Protein AF-A0A538JF74-F1 (afdb_monomer)

Radius of gyration: 19.21 Å; Cα contacts (8 Å, |Δi|>4): 459; chains: 1; bounding box: 71×46×48 Å

Sequence (270 aa):
MEEVPRWLSLARGLSEVAPSWVACKSVGGAATEAGDLSSTAPVQDWDALTEEFRRWAGVKRLGPVVVCGHEPHVRHLVALDGPLRFFALSVRARRVVRGATLFVPETLHPVVELDAWGFRRTRPGAEGVILLLDAVARDDVEPDWPTLRGRDVGGLVARDRDGVRETARLLLGPADRAMVQLAEAVEGGRWDRRALTNMQRWCVARSLQEPAVLATWVRQRLTRPCAVLEGMAAGRRVPGDRRVWLGDVALDHEVDAAGAVRQQAMPQKS

Mean predicted aligned error: 5.65 Å

Nearest PDB structures (foldseek):
  3b59-assembly1_F  TM=5.600E-01  e=2.284E+00  Novosphingobium aromaticivorans DSM 12444
  3ec1-assembly2_B  TM=5.330E-01  e=7.641E+00  Geobacillus stearothermophilus
  8rqj-assembly1_A  TM=3.187E-01  e=8.072E+00  Thermochaetoides thermophila
  1nw1-assembly1_B  TM=1.433E-01  e=1.393E+00  Caenorhabditis elegans

Secondary structure (DSSP, 8-state):
-PPPPTTHHHHHHHHHH-TT-EESS-TTSHHHHTTEEEEE--GGGHHHHHHHHHHHHHHTT---EEEE--STTEEEEEEEETTTEEEEEEEES-EEETTEEEE-GGGGGGGEEE-TTS-EEE-HHHHHHHHHHHHHTT--SS--HHHHHHTTHHHHHHH-HHHHHHHHHHHHGGGHHHHHHHHHHHHTT---HHHHHHHHHHHHHHHTT-HHHHHHHHHHHHSPPPHHHHHHHTTSB--S-HHHHHHHHTTTSEEE-TT-----------

Solvent-accessible surface area (backbone atoms only — not comparable to full-atom values): 14261 Å² total; per-residue (Å²): 130,83,77,76,48,86,59,51,68,48,45,31,49,41,28,69,74,29,79,67,34,32,30,52,51,64,85,71,35,65,54,36,73,55,27,43,46,46,30,27,25,51,72,89,45,47,63,58,47,48,53,48,49,40,51,48,32,27,77,70,68,30,41,50,34,36,48,43,65,88,52,83,56,32,42,37,41,34,30,29,49,80,68,47,35,32,38,35,41,37,36,20,39,44,43,72,41,73,29,14,77,44,42,41,38,77,68,44,56,90,48,49,41,74,44,97,85,62,25,38,27,45,36,53,4,30,26,22,50,53,54,50,51,59,60,54,60,70,74,55,92,65,82,62,54,69,61,43,58,63,65,41,34,32,58,23,33,69,75,22,57,64,38,28,49,52,41,24,41,68,46,45,49,96,34,16,67,27,46,43,52,28,48,56,24,40,47,69,77,41,81,42,61,65,26,48,49,51,35,51,52,49,28,47,60,49,12,72,79,34,57,71,49,26,52,52,47,54,50,56,75,72,49,80,75,52,74,66,56,49,16,49,74,63,65,30,23,51,73,77,55,49,67,61,47,51,54,59,43,54,74,83,35,55,69,41,65,41,64,69,72,78,76,74,78,72,80,80,81,126

Foldseek 3Di: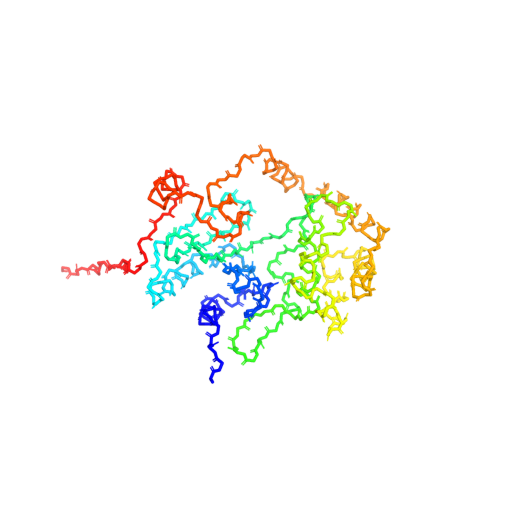
DPDDQLCLVLLQQLCVQAVLKAFLADRPALLVVLQETEIEHAPVSVVSSQVSLLQSLLVVVWFKWWWDCLQDQWIWIWTHDPWWFIHIYIYGQFDAALQATQDGSVLQVVQWDQDPSGGIYGQLLLSLLVQVSVQLSPPDLDGPLVSNVSRVSLVSCVVCVPSVLSSLCSRQPVLSVLSSVQSVQVVVVHGDSPSSVSSSVSSNVNSVVVVVSNVSVVVSVVDDDAQCVVCVVVSRTRPDGRVVSVVRSVVPIDIGGRPPPPPPPDPDDD

Structure (mmCIF, N/CA/C/O backbone):
data_AF-A0A538JF74-F1
#
_entry.id   AF-A0A538JF74-F1
#
loop_
_atom_site.group_PDB
_atom_site.id
_atom_site.type_symbol
_atom_site.label_atom_id
_atom_site.label_alt_id
_atom_site.label_comp_id
_atom_site.label_asym_id
_atom_site.label_entity_id
_atom_site.label_seq_id
_atom_site.pdbx_PDB_ins_code
_atom_site.Cartn_x
_atom_site.Cartn_y
_atom_site.Cartn_z
_atom_site.occupancy
_atom_site.B_iso_or_equiv
_atom_site.auth_seq_id
_atom_site.auth_comp_id
_atom_site.auth_asym_id
_atom_site.auth_atom_id
_atom_site.pdbx_PDB_model_num
ATOM 1 N N . MET A 1 1 ? -6.156 -25.301 -15.183 1.00 38.25 1 MET A N 1
ATOM 2 C CA . MET A 1 1 ? -4.906 -24.841 -14.549 1.00 38.25 1 MET A CA 1
ATOM 3 C C . MET A 1 1 ? -5.097 -23.366 -14.276 1.00 38.25 1 MET A C 1
ATOM 5 O O . MET A 1 1 ? -5.182 -22.609 -15.231 1.00 38.25 1 MET A O 1
ATOM 9 N N . GLU A 1 2 ? -5.303 -22.992 -13.019 1.00 46.38 2 GLU A N 1
ATOM 10 C CA . GLU A 1 2 ? -5.359 -21.582 -12.621 1.00 46.38 2 GLU A CA 1
ATOM 11 C C . GLU A 1 2 ? -3.989 -20.958 -12.915 1.00 46.38 2 GLU A C 1
ATOM 13 O O . GLU A 1 2 ? -2.954 -21.540 -12.576 1.00 46.38 2 GLU A O 1
ATOM 18 N N . GLU A 1 3 ? -3.962 -19.849 -13.652 1.00 53.59 3 GLU A N 1
ATOM 19 C CA . GLU A 1 3 ? -2.716 -19.173 -14.004 1.00 53.59 3 GLU A CA 1
ATOM 20 C C . GLU A 1 3 ? -2.078 -18.651 -12.712 1.00 53.59 3 GLU A C 1
ATOM 22 O O . GLU A 1 3 ? -2.693 -17.884 -11.974 1.00 53.59 3 GLU A O 1
ATOM 27 N N . VAL A 1 4 ? -0.856 -19.098 -12.405 1.00 61.69 4 VAL A N 1
ATOM 28 C CA . VAL A 1 4 ? -0.147 -18.644 -11.203 1.00 61.69 4 VAL A CA 1
ATOM 29 C C . VAL A 1 4 ? -0.015 -17.119 -11.275 1.00 61.69 4 VAL A C 1
ATOM 31 O O . VAL A 1 4 ? 0.567 -16.625 -12.249 1.00 61.69 4 VAL A O 1
ATOM 34 N N . PRO A 1 5 ? -0.499 -16.361 -10.269 1.00 73.94 5 PRO A N 1
ATOM 35 C CA . PRO A 1 5 ? -0.471 -14.906 -10.315 1.00 73.94 5 PRO A CA 1
ATOM 36 C C . PRO A 1 5 ? 0.935 -14.393 -10.632 1.00 73.94 5 PRO A C 1
ATOM 38 O O . PRO A 1 5 ? 1.911 -14.805 -10.000 1.00 73.94 5 PRO A O 1
ATOM 41 N N . ARG A 1 6 ? 1.062 -13.469 -11.596 1.00 81.00 6 ARG A N 1
ATOM 42 C CA . ARG A 1 6 ? 2.371 -12.950 -12.058 1.00 81.00 6 ARG A CA 1
ATOM 43 C C . ARG A 1 6 ? 3.248 -12.409 -10.919 1.00 81.00 6 ARG A C 1
ATOM 45 O O . ARG A 1 6 ? 4.476 -12.488 -10.997 1.00 81.00 6 ARG A O 1
ATOM 52 N N . TRP A 1 7 ? 2.605 -11.908 -9.867 1.00 89.06 7 TRP A N 1
ATOM 53 C CA . TRP A 1 7 ? 3.219 -11.378 -8.654 1.00 89.06 7 TRP A CA 1
ATOM 54 C C . TRP A 1 7 ? 3.728 -12.435 -7.679 1.00 89.06 7 TRP A C 1
ATOM 56 O O . TRP A 1 7 ? 4.575 -12.113 -6.853 1.00 89.06 7 TRP A O 1
ATOM 66 N N . LEU A 1 8 ? 3.256 -13.681 -7.749 1.00 90.88 8 LEU A N 1
ATOM 67 C CA . LEU A 1 8 ? 3.545 -14.663 -6.708 1.00 90.88 8 LEU A CA 1
ATOM 68 C C . LEU A 1 8 ? 5.043 -14.973 -6.601 1.00 90.88 8 LEU A C 1
ATOM 70 O O . LEU A 1 8 ? 5.594 -15.001 -5.504 1.00 90.88 8 LEU A O 1
ATOM 74 N N . SER A 1 9 ? 5.719 -15.163 -7.739 1.00 92.62 9 SER A N 1
ATOM 75 C CA . SER A 1 9 ? 7.166 -15.407 -7.745 1.00 92.62 9 SER A CA 1
ATOM 76 C C . SER A 1 9 ? 7.954 -14.224 -7.180 1.00 92.62 9 SER A C 1
ATOM 78 O O . SER A 1 9 ? 8.976 -14.438 -6.541 1.00 92.62 9 SER A O 1
ATOM 80 N N . LEU A 1 10 ? 7.471 -12.995 -7.401 1.00 95.06 10 LEU A N 1
ATOM 81 C CA . LEU A 1 10 ? 8.082 -11.797 -6.833 1.00 95.06 10 LEU A CA 1
ATOM 82 C C . LEU A 1 10 ? 7.835 -11.730 -5.323 1.00 95.06 10 LEU A C 1
ATOM 84 O O . LEU A 1 10 ? 8.778 -11.554 -4.573 1.00 95.06 10 LEU A O 1
ATOM 88 N N . ALA A 1 11 ? 6.602 -11.930 -4.853 1.00 95.88 11 ALA A N 1
ATOM 89 C CA . ALA A 1 11 ? 6.276 -11.873 -3.425 1.00 95.88 11 ALA A CA 1
ATOM 90 C C . ALA A 1 11 ? 7.088 -12.878 -2.585 1.00 95.88 11 ALA A C 1
ATOM 92 O O . ALA A 1 11 ? 7.538 -12.544 -1.486 1.00 95.88 11 ALA A O 1
ATOM 93 N N . ARG A 1 12 ? 7.318 -14.084 -3.125 1.00 95.50 12 ARG A N 1
ATOM 94 C CA . ARG A 1 12 ? 8.225 -15.081 -2.535 1.00 95.50 12 ARG A CA 1
ATOM 95 C C . ARG A 1 12 ? 9.654 -14.558 -2.455 1.00 95.50 12 ARG A C 1
ATOM 97 O O . ARG A 1 12 ? 10.198 -14.482 -1.360 1.00 95.50 12 ARG A O 1
ATOM 104 N N . GLY A 1 13 ? 10.209 -14.110 -3.582 1.00 96.69 13 GLY A N 1
ATOM 105 C CA . GLY A 1 13 ? 11.564 -13.563 -3.631 1.00 96.69 13 GLY A CA 1
ATOM 106 C C . GLY A 1 13 ? 11.761 -12.376 -2.686 1.00 96.69 13 GLY A C 1
ATOM 107 O O . GLY A 1 13 ? 12.729 -12.355 -1.936 1.00 96.69 13 GLY A O 1
ATOM 108 N N . LEU A 1 14 ? 10.805 -11.440 -2.625 1.00 97.75 14 LEU A N 1
ATOM 109 C CA . LEU A 1 14 ? 10.842 -10.302 -1.695 1.00 97.75 14 LEU A CA 1
ATOM 110 C C . LEU A 1 14 ? 10.847 -10.763 -0.231 1.00 97.75 14 LEU A C 1
ATOM 112 O O . LEU A 1 14 ? 11.599 -10.224 0.576 1.00 97.75 14 LEU A O 1
ATOM 116 N N . SER A 1 15 ? 10.051 -11.784 0.106 1.00 97.06 15 SER A N 1
ATOM 117 C CA . SER A 1 15 ? 10.026 -12.366 1.456 1.00 97.06 15 SER A CA 1
ATOM 118 C C . SER A 1 15 ? 11.322 -13.099 1.813 1.00 97.06 15 SER A C 1
ATOM 120 O O . SER A 1 15 ? 11.684 -13.162 2.990 1.00 97.06 15 SER A O 1
ATOM 122 N N . GLU A 1 16 ? 12.006 -13.675 0.829 1.00 97.19 16 GLU A N 1
ATOM 123 C CA . GLU A 1 16 ? 13.289 -14.354 1.016 1.00 97.19 16 GLU A CA 1
ATOM 124 C C . GLU A 1 16 ? 14.429 -13.349 1.219 1.00 97.19 16 GLU A C 1
ATOM 126 O O . GLU A 1 16 ? 15.185 -13.482 2.181 1.00 97.19 16 GLU A O 1
ATOM 131 N N . VAL A 1 17 ? 14.534 -12.324 0.363 1.00 98.25 17 VAL A N 1
ATOM 132 C CA . VAL A 1 17 ? 15.636 -11.344 0.435 1.00 98.25 17 VAL A CA 1
ATOM 133 C C . VAL A 1 17 ? 15.483 -10.347 1.581 1.00 98.25 17 VAL A C 1
ATOM 135 O O . VAL A 1 17 ? 16.483 -9.822 2.061 1.00 98.25 17 VAL A O 1
ATOM 138 N N . ALA A 1 18 ? 14.252 -10.090 2.032 1.00 97.81 18 ALA A N 1
ATOM 139 C CA . ALA A 1 18 ? 13.961 -9.160 3.117 1.00 97.81 18 ALA A CA 1
ATOM 140 C C . ALA A 1 18 ? 12.892 -9.742 4.059 1.00 97.81 18 ALA A C 1
ATOM 142 O O . ALA A 1 18 ? 11.691 -9.571 3.836 1.00 97.81 18 ALA A O 1
ATOM 143 N N . PRO A 1 19 ? 13.293 -10.410 5.157 1.00 95.94 19 PRO A N 1
ATOM 144 C CA . PRO A 1 19 ? 12.353 -10.984 6.118 1.00 95.94 19 PRO A CA 1
ATOM 145 C C . PRO A 1 19 ? 11.381 -9.996 6.782 1.00 95.94 19 PRO A C 1
ATOM 147 O O . PRO A 1 19 ? 10.331 -10.401 7.274 1.00 95.94 19 PRO A O 1
ATOM 150 N N . SER A 1 20 ? 11.738 -8.716 6.796 1.00 96.12 20 SER A N 1
ATOM 151 C CA . SER A 1 20 ? 10.953 -7.571 7.273 1.00 96.12 20 SER A CA 1
ATOM 152 C C . SER A 1 20 ? 9.899 -7.083 6.268 1.00 96.12 20 SER A C 1
ATOM 154 O O . SER A 1 20 ? 9.037 -6.275 6.621 1.00 96.12 20 SER A O 1
ATOM 156 N N . TRP A 1 21 ? 9.973 -7.522 5.006 1.00 98.06 21 TRP A N 1
ATOM 157 C CA . TRP A 1 21 ? 9.027 -7.134 3.970 1.00 98.06 21 TRP A CA 1
ATOM 158 C C . TRP A 1 21 ? 7.679 -7.812 4.188 1.00 98.06 21 TRP A C 1
ATOM 160 O O . TRP A 1 21 ? 7.594 -9.008 4.476 1.00 98.06 21 TRP A O 1
ATOM 170 N N . VAL A 1 22 ? 6.612 -7.037 4.010 1.00 97.69 22 VAL A N 1
ATOM 171 C CA . VAL A 1 22 ? 5.233 -7.490 4.191 1.00 97.69 22 VAL A CA 1
ATOM 172 C C . VAL A 1 22 ? 4.362 -6.941 3.071 1.00 97.69 22 VAL A C 1
ATOM 174 O O . VAL A 1 22 ? 4.293 -5.724 2.866 1.00 97.69 22 VAL A O 1
ATOM 177 N N . ALA A 1 23 ? 3.628 -7.818 2.385 1.00 96.56 23 ALA A N 1
ATOM 178 C CA . ALA A 1 23 ? 2.541 -7.405 1.505 1.00 96.56 23 ALA A CA 1
ATOM 179 C C . ALA A 1 23 ? 1.364 -6.850 2.327 1.00 96.56 23 ALA A C 1
ATOM 181 O O . ALA A 1 23 ? 0.790 -7.554 3.157 1.00 96.56 23 ALA A O 1
ATOM 182 N N . CYS A 1 24 ? 0.973 -5.600 2.066 1.00 94.19 24 CYS A N 1
ATOM 183 C CA . CYS A 1 24 ? -0.167 -4.948 2.727 1.00 94.19 24 CYS A CA 1
ATOM 184 C C . CYS A 1 24 ? -1.474 -5.085 1.932 1.00 94.19 24 CYS A C 1
ATOM 186 O O . CYS A 1 24 ? -2.480 -4.483 2.297 1.00 94.19 24 CYS A O 1
ATOM 188 N N . LYS A 1 25 ? -1.434 -5.783 0.792 1.00 87.44 25 LYS A N 1
ATOM 189 C CA . LYS A 1 25 ? -2.575 -6.096 -0.071 1.00 87.44 25 LYS A CA 1
ATOM 190 C C . LYS A 1 25 ? -2.439 -7.526 -0.573 1.00 87.44 25 LYS A C 1
ATOM 192 O O . LYS A 1 25 ? -1.323 -7.989 -0.816 1.00 87.44 25 LYS A O 1
ATOM 197 N N . SER A 1 26 ? -3.566 -8.192 -0.775 1.00 82.38 26 SER A N 1
ATOM 198 C CA . SER A 1 26 ? -3.628 -9.567 -1.251 1.00 82.38 26 SER A CA 1
ATOM 199 C C . SER A 1 26 ? -2.979 -9.724 -2.624 1.00 82.38 26 SER A C 1
ATOM 201 O O . SER A 1 26 ? -3.355 -9.061 -3.593 1.00 82.38 26 SER A O 1
ATOM 203 N N . VAL A 1 27 ? -2.021 -10.649 -2.706 1.00 77.50 27 VAL A N 1
ATOM 204 C CA . VAL A 1 27 ? -1.393 -11.079 -3.959 1.00 77.50 27 VAL A CA 1
ATOM 205 C C . VAL A 1 27 ? -2.387 -11.941 -4.733 1.00 77.50 27 VAL A C 1
ATOM 207 O O . VAL A 1 27 ? -2.841 -12.958 -4.224 1.00 77.50 27 VAL A O 1
ATOM 210 N N . GLY A 1 28 ? -2.738 -11.528 -5.951 1.00 65.06 28 GLY A N 1
ATOM 211 C CA . GLY A 1 28 ? -3.776 -12.168 -6.769 1.00 65.06 28 GLY A CA 1
ATOM 212 C C . GLY A 1 28 ? -5.165 -11.527 -6.651 1.00 65.06 28 GLY A C 1
ATOM 213 O O . GLY A 1 28 ? -6.082 -11.969 -7.324 1.00 65.06 28 GLY A O 1
ATOM 214 N N . GLY A 1 29 ? -5.341 -10.477 -5.839 1.00 66.06 29 GLY A N 1
ATOM 215 C CA . GLY A 1 29 ? -6.576 -9.683 -5.839 1.00 66.06 29 GLY A CA 1
ATOM 216 C C . GLY A 1 29 ? -6.633 -8.670 -6.991 1.00 66.06 29 GLY A C 1
ATOM 217 O O . GLY A 1 29 ? -5.603 -8.336 -7.583 1.00 66.06 29 GLY A O 1
ATOM 218 N N . ALA A 1 30 ? -7.811 -8.087 -7.241 1.00 61.06 30 ALA A N 1
ATOM 219 C CA . ALA A 1 30 ? -8.073 -7.152 -8.347 1.00 61.06 30 ALA A CA 1
ATOM 220 C C . ALA A 1 30 ? -7.053 -5.996 -8.474 1.00 61.06 30 ALA A C 1
ATOM 222 O O . ALA A 1 30 ? -6.692 -5.582 -9.574 1.00 61.06 30 ALA A O 1
ATOM 223 N N . ALA A 1 31 ? -6.534 -5.479 -7.354 1.00 60.12 31 ALA A N 1
ATOM 224 C CA . ALA A 1 31 ? -5.497 -4.442 -7.373 1.00 60.12 31 ALA A CA 1
ATOM 225 C C . ALA A 1 31 ? -4.159 -4.948 -7.948 1.00 60.12 31 ALA A C 1
ATOM 227 O O . ALA A 1 31 ? -3.508 -4.247 -8.722 1.00 60.12 31 ALA A O 1
ATOM 228 N N . THR A 1 32 ? -3.766 -6.175 -7.610 1.00 65.69 32 THR A N 1
ATOM 229 C CA . THR A 1 32 ? -2.550 -6.794 -8.153 1.00 65.69 32 THR A CA 1
ATOM 230 C C . THR A 1 32 ? -2.731 -7.236 -9.602 1.00 65.69 32 THR A C 1
ATOM 232 O O . THR A 1 32 ? -1.794 -7.119 -10.390 1.00 65.69 32 THR A O 1
ATOM 235 N N . GLU A 1 33 ? -3.940 -7.636 -10.001 1.00 69.12 33 GLU A N 1
ATOM 236 C CA . GLU A 1 33 ? -4.287 -7.862 -11.412 1.00 69.12 33 GLU A CA 1
ATOM 237 C C . GLU A 1 33 ? -4.181 -6.571 -12.238 1.00 69.12 33 GLU A C 1
ATOM 239 O O . GLU A 1 33 ? -3.745 -6.597 -13.388 1.00 69.12 33 GLU A O 1
ATOM 244 N N . ALA A 1 34 ? -4.482 -5.422 -11.626 1.00 72.50 34 ALA A N 1
ATOM 245 C CA . ALA A 1 34 ? -4.267 -4.096 -12.205 1.00 72.50 34 ALA A CA 1
ATOM 246 C C . ALA A 1 34 ? -2.800 -3.616 -12.148 1.00 72.50 34 ALA A C 1
ATOM 248 O O . ALA A 1 34 ? -2.516 -2.472 -12.506 1.00 72.50 34 ALA A O 1
ATOM 249 N N . GLY A 1 35 ? -1.869 -4.465 -11.701 1.00 81.88 35 GLY A N 1
ATOM 250 C CA . GLY A 1 35 ? -0.440 -4.168 -11.679 1.00 81.88 35 GLY A CA 1
ATOM 251 C C . GLY A 1 35 ? 0.041 -3.376 -10.461 1.00 81.88 35 GLY A C 1
ATOM 252 O O . GLY A 1 35 ? 1.084 -2.743 -10.553 1.00 81.88 35 GLY A O 1
ATOM 253 N N . ASP A 1 36 ? -0.664 -3.399 -9.326 1.00 90.06 36 ASP A N 1
ATOM 254 C CA . ASP A 1 36 ? -0.264 -2.697 -8.093 1.00 90.06 36 ASP A CA 1
ATOM 255 C C . ASP A 1 36 ? -0.009 -3.672 -6.938 1.00 90.06 36 ASP A C 1
ATOM 257 O O . ASP A 1 36 ? -0.945 -4.305 -6.448 1.00 90.06 36 ASP A O 1
ATOM 261 N N . LEU A 1 37 ? 1.227 -3.738 -6.440 1.00 92.88 37 LEU A N 1
ATOM 262 C CA . LEU A 1 37 ? 1.557 -4.409 -5.182 1.00 92.88 37 LEU A CA 1
ATOM 263 C C . LEU A 1 37 ? 1.994 -3.365 -4.152 1.00 92.88 37 LEU A C 1
ATOM 265 O O . LEU A 1 37 ? 3.017 -2.703 -4.299 1.00 92.88 37 LEU A O 1
ATOM 269 N N . SER A 1 38 ? 1.198 -3.192 -3.098 1.00 93.75 38 SER A N 1
ATOM 270 C CA . SER A 1 38 ? 1.543 -2.317 -1.973 1.00 93.75 38 SER A CA 1
ATOM 271 C C . SER A 1 38 ? 2.124 -3.132 -0.828 1.00 93.75 38 SER A C 1
ATOM 273 O O . SER A 1 38 ? 1.511 -4.103 -0.386 1.00 93.75 38 SER A O 1
ATOM 275 N N . SER A 1 39 ? 3.266 -2.698 -0.313 1.00 97.06 39 SER A N 1
ATOM 276 C CA . SER A 1 39 ? 3.981 -3.378 0.760 1.00 97.06 39 SER A CA 1
ATOM 277 C C . SER A 1 39 ? 4.620 -2.391 1.732 1.00 97.06 39 SER A C 1
ATOM 279 O O . SER A 1 39 ? 4.650 -1.177 1.503 1.00 97.06 39 SER A O 1
ATOM 281 N N . THR A 1 40 ? 5.163 -2.924 2.818 1.00 97.94 40 THR A N 1
ATOM 282 C CA . THR A 1 40 ? 5.975 -2.182 3.780 1.00 97.94 40 THR A CA 1
ATOM 283 C C . THR A 1 40 ? 7.295 -2.909 4.008 1.00 97.94 40 THR A C 1
ATOM 285 O O . THR A 1 40 ? 7.330 -4.137 3.977 1.00 97.94 40 THR A O 1
ATOM 288 N N . ALA A 1 41 ? 8.371 -2.150 4.183 1.00 98.12 41 ALA A N 1
ATOM 289 C CA . ALA A 1 41 ? 9.689 -2.638 4.587 1.00 98.12 41 ALA A CA 1
ATOM 290 C C . ALA A 1 41 ? 10.534 -1.447 5.064 1.00 98.12 41 ALA A C 1
ATOM 292 O O . ALA A 1 41 ? 10.339 -0.327 4.564 1.00 98.12 41 ALA A O 1
ATOM 293 N N . PRO A 1 42 ? 11.453 -1.646 6.017 1.00 97.75 42 PRO A N 1
ATOM 294 C CA . PRO A 1 42 ? 12.287 -0.562 6.501 1.00 97.75 42 PRO A CA 1
ATOM 295 C C . PRO A 1 42 ? 13.328 -0.182 5.436 1.00 97.75 42 PRO A C 1
ATOM 297 O O . PRO A 1 42 ? 13.612 -0.944 4.510 1.00 97.75 42 PRO A O 1
ATOM 300 N N . VAL A 1 43 ? 13.856 1.042 5.524 1.00 97.62 43 VAL A N 1
ATOM 301 C CA . VAL A 1 43 ? 14.650 1.653 4.438 1.00 97.62 43 VAL A CA 1
ATOM 302 C C . VAL A 1 43 ? 15.900 0.838 4.103 1.00 97.62 43 VAL A C 1
ATOM 304 O O . VAL A 1 43 ? 16.268 0.756 2.935 1.00 97.62 43 VAL A O 1
ATOM 307 N N . GLN A 1 44 ? 16.522 0.196 5.096 1.00 97.94 44 GLN A N 1
ATOM 308 C CA . GLN A 1 44 ? 17.716 -0.629 4.897 1.00 97.94 44 GLN A CA 1
ATOM 309 C C . GLN A 1 44 ? 17.505 -1.816 3.944 1.00 97.94 44 GLN A C 1
ATOM 311 O O . GLN A 1 44 ? 18.471 -2.287 3.353 1.00 97.94 44 GLN A O 1
ATOM 316 N N . ASP A 1 45 ? 16.263 -2.269 3.752 1.00 98.25 45 ASP A N 1
ATOM 317 C CA . ASP A 1 45 ? 15.954 -3.405 2.879 1.00 98.25 45 ASP A CA 1
ATOM 318 C C . ASP A 1 45 ? 15.609 -2.976 1.448 1.00 98.25 45 ASP A C 1
ATOM 320 O O . ASP A 1 45 ? 15.455 -3.811 0.555 1.00 98.25 45 ASP A O 1
ATOM 324 N N . TRP A 1 46 ? 15.474 -1.671 1.192 1.00 97.88 46 TRP A N 1
ATOM 325 C CA . TRP A 1 46 ? 14.977 -1.173 -0.088 1.00 97.88 46 TRP A CA 1
ATOM 326 C C . TRP A 1 46 ? 15.877 -1.534 -1.267 1.00 97.88 46 TRP A C 1
ATOM 328 O O . TRP A 1 46 ? 15.360 -1.800 -2.352 1.00 97.88 46 TRP A O 1
ATOM 338 N N . ASP A 1 47 ? 17.194 -1.571 -1.082 1.00 97.69 47 ASP A N 1
ATOM 339 C CA . ASP A 1 47 ? 18.123 -1.906 -2.163 1.00 97.69 47 ASP A CA 1
ATOM 340 C C . ASP A 1 47 ? 18.031 -3.392 -2.532 1.00 97.69 47 ASP A C 1
ATOM 342 O O . ASP A 1 47 ? 17.901 -3.720 -3.711 1.00 97.69 47 ASP A O 1
ATOM 346 N N . ALA A 1 48 ? 17.952 -4.287 -1.541 1.00 98.12 48 ALA A N 1
ATOM 347 C CA . ALA A 1 48 ? 17.731 -5.716 -1.774 1.00 98.12 48 ALA A CA 1
ATOM 348 C C . ALA A 1 48 ? 16.387 -5.983 -2.478 1.00 98.12 48 ALA A C 1
ATOM 350 O O . ALA A 1 48 ? 16.322 -6.749 -3.441 1.00 98.12 48 ALA A O 1
ATOM 351 N N . LEU A 1 49 ? 15.321 -5.295 -2.056 1.00 98.19 49 LEU A N 1
ATOM 352 C CA . LEU A 1 49 ? 14.006 -5.369 -2.704 1.00 98.19 49 LEU A CA 1
ATOM 353 C C . LEU A 1 49 ? 14.033 -4.832 -4.144 1.00 98.19 49 LEU A C 1
ATOM 355 O O . LEU A 1 49 ? 13.335 -5.353 -5.014 1.00 98.19 49 LEU A O 1
ATOM 359 N N . THR A 1 50 ? 14.836 -3.796 -4.403 1.00 97.94 50 THR A N 1
ATOM 360 C CA . THR A 1 50 ? 15.003 -3.203 -5.738 1.00 97.94 50 THR A CA 1
ATOM 361 C C . THR A 1 50 ? 15.698 -4.182 -6.681 1.00 97.94 50 THR A C 1
ATOM 363 O O . THR A 1 50 ? 15.207 -4.411 -7.787 1.00 97.94 50 THR A O 1
ATOM 366 N N . GLU A 1 51 ? 16.784 -4.815 -6.237 1.00 97.50 51 GLU A N 1
ATOM 367 C CA . GLU A 1 51 ? 17.479 -5.851 -7.009 1.00 97.50 51 GLU A CA 1
ATOM 368 C C . GLU A 1 51 ? 16.578 -7.053 -7.308 1.00 97.50 51 GLU A C 1
ATOM 370 O O . GLU A 1 51 ? 16.524 -7.531 -8.443 1.00 97.50 51 GLU A O 1
ATOM 375 N N . GLU A 1 52 ? 15.797 -7.501 -6.327 1.00 97.81 52 GLU A N 1
ATOM 376 C CA . GLU A 1 52 ? 14.849 -8.596 -6.525 1.00 97.81 52 GLU A CA 1
ATOM 377 C C . GLU A 1 52 ? 13.750 -8.236 -7.537 1.00 97.81 52 GLU A C 1
ATOM 379 O O . GLU A 1 52 ? 13.419 -9.034 -8.420 1.00 97.81 52 GLU A O 1
ATOM 384 N N . PHE A 1 53 ? 13.231 -7.007 -7.488 1.00 97.12 53 PHE A N 1
ATOM 385 C CA . PHE A 1 53 ? 12.275 -6.518 -8.480 1.00 97.12 53 PHE A CA 1
ATOM 386 C C . PHE A 1 53 ? 12.889 -6.439 -9.886 1.00 97.12 53 PHE A C 1
ATOM 388 O O . PHE A 1 53 ? 12.260 -6.884 -10.851 1.00 97.12 53 PHE A O 1
ATOM 395 N N . ARG A 1 54 ? 14.127 -5.935 -10.016 1.00 96.25 54 ARG A N 1
ATOM 396 C CA . ARG A 1 54 ? 14.882 -5.902 -11.285 1.00 96.25 54 ARG A CA 1
ATOM 397 C C . ARG A 1 54 ? 15.068 -7.307 -11.854 1.00 96.25 54 ARG A C 1
ATOM 399 O O . ARG A 1 54 ? 14.790 -7.541 -13.035 1.00 96.25 54 ARG A O 1
ATOM 406 N N . ARG A 1 55 ? 15.477 -8.259 -11.013 1.00 96.06 55 ARG A N 1
ATOM 407 C CA . ARG A 1 55 ? 15.646 -9.670 -11.381 1.00 96.06 55 ARG A CA 1
ATOM 408 C C . ARG A 1 55 ? 14.332 -10.279 -11.865 1.00 96.06 55 ARG A C 1
ATOM 410 O O . ARG A 1 55 ? 14.297 -10.874 -12.944 1.00 96.06 55 ARG A O 1
ATOM 417 N N . TRP A 1 56 ? 13.249 -10.107 -11.109 1.00 95.44 56 TRP A N 1
ATOM 418 C CA . TRP A 1 56 ? 11.921 -10.586 -11.494 1.00 95.44 56 TRP A CA 1
ATOM 419 C C . TRP A 1 56 ? 11.451 -9.977 -12.819 1.00 95.44 56 TRP A C 1
ATOM 421 O O . TRP A 1 56 ? 11.003 -10.717 -13.698 1.00 95.44 56 TRP A O 1
ATOM 431 N N . ALA A 1 57 ? 11.606 -8.663 -13.003 1.00 95.00 57 ALA A N 1
ATOM 432 C CA . ALA A 1 57 ? 11.239 -7.975 -14.238 1.00 95.00 57 ALA A CA 1
ATOM 433 C C . ALA A 1 57 ? 12.007 -8.533 -15.448 1.00 95.00 57 ALA A C 1
ATOM 435 O O . ALA A 1 57 ? 11.401 -8.803 -16.487 1.00 95.00 57 ALA A O 1
ATOM 436 N N . GLY A 1 58 ? 13.309 -8.802 -15.291 1.00 94.31 58 GLY A N 1
ATOM 437 C CA . GLY A 1 58 ? 14.136 -9.454 -16.309 1.00 94.31 58 GLY A CA 1
ATOM 438 C C . GLY A 1 58 ? 13.651 -10.865 -16.662 1.00 94.31 58 GLY A C 1
ATOM 439 O O . GLY A 1 58 ? 13.461 -11.176 -17.838 1.00 94.31 58 GLY A O 1
ATOM 440 N N . VAL A 1 59 ? 13.357 -11.707 -15.663 1.00 93.38 59 VAL A N 1
ATOM 441 C CA . VAL A 1 59 ? 12.803 -13.063 -15.876 1.00 93.38 59 VAL A CA 1
ATOM 442 C C . VAL A 1 59 ? 11.457 -13.012 -16.604 1.00 93.38 59 VAL A C 1
ATOM 444 O O . VAL A 1 59 ? 11.177 -13.849 -17.464 1.00 93.38 59 VAL A O 1
ATOM 447 N N . LYS A 1 60 ? 10.625 -12.014 -16.294 1.00 91.62 60 LYS A N 1
ATOM 448 C CA . LYS A 1 60 ? 9.328 -11.787 -16.944 1.00 91.62 60 LYS A CA 1
ATOM 449 C C . LYS A 1 60 ? 9.431 -11.044 -18.281 1.00 91.62 60 LYS A C 1
ATOM 451 O O . LYS A 1 60 ? 8.399 -10.843 -18.915 1.00 91.62 60 LYS A O 1
ATOM 456 N N . ARG A 1 61 ? 10.643 -10.689 -18.731 1.00 92.25 61 ARG A N 1
ATOM 457 C CA . ARG A 1 61 ? 10.913 -9.931 -19.968 1.00 92.25 61 ARG A CA 1
ATOM 458 C C . ARG A 1 61 ? 10.124 -8.618 -20.041 1.00 92.25 61 ARG A C 1
ATOM 460 O O . ARG A 1 61 ? 9.627 -8.241 -21.102 1.00 92.25 61 ARG A O 1
ATOM 467 N N . LEU A 1 62 ? 9.985 -7.947 -18.902 1.00 92.25 62 LEU A N 1
ATOM 468 C CA . LEU A 1 62 ? 9.387 -6.619 -18.828 1.00 92.25 62 LEU A CA 1
ATOM 469 C C . LEU A 1 62 ? 10.360 -5.564 -19.370 1.00 92.25 62 LEU A C 1
ATOM 471 O O . LEU A 1 62 ? 11.541 -5.828 -19.602 1.00 92.25 62 LEU A O 1
ATOM 475 N N . GLY A 1 63 ? 9.843 -4.361 -19.611 1.00 89.81 63 GLY A N 1
ATOM 476 C CA . GLY A 1 63 ? 10.653 -3.214 -20.004 1.00 89.81 63 GLY A CA 1
ATOM 477 C C . GLY A 1 63 ? 11.556 -2.702 -18.873 1.00 89.81 63 GLY A C 1
ATOM 478 O O . GLY A 1 63 ? 11.636 -3.323 -17.815 1.00 89.81 63 GLY A O 1
ATOM 479 N N . PRO A 1 64 ? 12.222 -1.551 -19.090 1.00 90.50 64 PRO A N 1
ATOM 480 C CA . PRO A 1 64 ? 13.072 -0.919 -18.086 1.00 90.50 64 PRO A CA 1
ATOM 481 C C . PRO A 1 64 ? 12.382 -0.769 -16.729 1.00 90.50 64 PRO A C 1
ATOM 483 O O . PRO A 1 64 ? 11.164 -0.560 -16.668 1.00 90.50 64 PRO A O 1
ATOM 486 N N . VAL A 1 65 ? 13.181 -0.864 -15.668 1.00 95.12 65 VAL A N 1
ATOM 487 C CA . VAL A 1 65 ? 12.743 -0.620 -14.296 1.00 95.12 65 VAL A CA 1
ATOM 488 C C . VAL A 1 65 ? 13.044 0.825 -13.935 1.00 95.12 65 VAL A C 1
ATOM 490 O O . VAL A 1 65 ? 14.174 1.277 -14.075 1.00 95.12 65 VAL A O 1
ATOM 493 N N . VAL A 1 66 ? 12.026 1.531 -13.461 1.00 96.12 66 VAL A N 1
ATOM 494 C CA . VAL A 1 66 ? 12.123 2.899 -12.955 1.00 96.12 66 VAL A CA 1
ATOM 495 C C . VAL A 1 66 ? 12.044 2.865 -11.434 1.00 96.12 66 VAL A C 1
ATOM 497 O O . VAL A 1 66 ? 11.131 2.243 -10.878 1.00 96.12 66 VAL A O 1
ATOM 500 N N . VAL A 1 67 ? 12.962 3.563 -10.766 1.00 96.81 67 VAL A N 1
ATOM 501 C CA . VAL A 1 67 ? 12.950 3.758 -9.311 1.00 96.81 67 VAL A CA 1
ATOM 502 C C . VAL A 1 67 ? 12.505 5.186 -9.000 1.00 96.81 67 VAL A C 1
ATOM 504 O O . VAL A 1 67 ? 13.146 6.155 -9.397 1.00 96.81 67 VAL A O 1
ATOM 507 N N . CYS A 1 68 ? 11.400 5.330 -8.269 1.00 96.50 68 CYS A N 1
ATOM 508 C CA . CYS A 1 68 ? 10.854 6.625 -7.867 1.00 96.50 68 CYS A CA 1
ATOM 509 C C . CYS A 1 68 ? 10.807 6.763 -6.343 1.00 96.50 68 CYS A C 1
ATOM 511 O O . CYS A 1 68 ? 10.171 5.961 -5.658 1.00 96.50 68 CYS A O 1
ATOM 513 N N . GLY A 1 69 ? 11.439 7.823 -5.828 1.00 95.12 69 GLY A N 1
ATOM 514 C CA . GLY A 1 69 ? 11.442 8.209 -4.409 1.00 95.12 69 GLY A CA 1
ATOM 515 C C . GLY A 1 69 ? 10.749 9.545 -4.118 1.00 95.12 69 GLY A C 1
ATOM 516 O O . GLY A 1 69 ? 10.941 10.108 -3.045 1.00 95.12 69 GLY A O 1
ATOM 517 N N . HIS A 1 70 ? 9.980 10.080 -5.073 1.00 93.62 70 HIS A N 1
ATOM 518 C CA . HIS A 1 70 ? 9.329 11.390 -4.952 1.00 93.62 70 HIS A CA 1
ATOM 519 C C . HIS A 1 70 ? 8.157 11.420 -3.953 1.00 93.62 70 HIS A C 1
ATOM 521 O O . HIS A 1 70 ? 7.777 12.499 -3.504 1.00 93.62 70 HIS A O 1
ATOM 527 N N . GLU A 1 71 ? 7.572 10.272 -3.588 1.00 92.12 71 GLU A N 1
ATOM 528 C CA . GLU A 1 71 ? 6.626 10.191 -2.469 1.00 92.12 71 GLU A CA 1
ATOM 529 C C . GLU A 1 71 ? 7.408 9.954 -1.159 1.00 92.12 71 GLU A C 1
ATOM 531 O O . GLU A 1 71 ? 8.130 8.960 -1.043 1.00 92.12 71 GLU A O 1
ATOM 536 N N . PRO A 1 72 ? 7.290 10.832 -0.143 1.00 91.69 72 PRO A N 1
ATOM 537 C CA . PRO A 1 72 ? 8.037 10.697 1.097 1.00 91.69 72 PRO A CA 1
ATOM 538 C C . PRO A 1 72 ? 7.819 9.345 1.763 1.00 91.69 72 PRO A C 1
ATOM 540 O O . PRO A 1 72 ? 6.686 8.926 2.001 1.00 91.69 72 PRO A O 1
ATOM 543 N N . HIS A 1 73 ? 8.926 8.704 2.139 1.00 94.38 73 HIS A N 1
ATOM 544 C CA . HIS A 1 73 ? 8.939 7.394 2.795 1.00 94.38 73 HIS A CA 1
ATOM 545 C C . HIS A 1 73 ? 8.371 6.248 1.950 1.00 94.38 73 HIS A C 1
ATOM 547 O O . HIS A 1 73 ? 8.058 5.189 2.502 1.00 94.38 73 HIS A O 1
ATOM 553 N N . VAL A 1 74 ? 8.258 6.433 0.635 1.00 95.94 74 VAL A N 1
ATOM 554 C CA . VAL A 1 74 ? 7.831 5.394 -0.296 1.00 95.94 74 VAL A CA 1
ATOM 555 C C . VAL A 1 74 ? 8.848 5.268 -1.424 1.00 95.94 74 VAL A C 1
ATOM 557 O O . VAL A 1 74 ? 9.277 6.261 -2.006 1.00 95.94 74 VAL A O 1
ATOM 560 N N . ARG A 1 75 ? 9.225 4.030 -1.745 1.00 97.56 75 ARG A N 1
ATOM 561 C CA . ARG A 1 75 ? 9.943 3.692 -2.974 1.00 97.56 75 ARG A CA 1
ATOM 562 C C . ARG A 1 75 ? 8.978 2.977 -3.909 1.00 97.56 75 ARG A C 1
ATOM 564 O O . ARG A 1 75 ? 8.462 1.910 -3.572 1.00 97.56 75 ARG A O 1
ATOM 571 N N . HIS A 1 76 ? 8.735 3.566 -5.074 1.00 97.44 76 HIS A N 1
ATOM 572 C CA . HIS A 1 76 ? 8.008 2.915 -6.157 1.00 97.44 76 HIS A CA 1
ATOM 573 C C . HIS A 1 76 ? 9.002 2.301 -7.136 1.00 97.44 76 HIS A C 1
ATOM 575 O O . HIS A 1 76 ? 9.924 2.971 -7.596 1.00 97.44 76 HIS A O 1
ATOM 581 N N . LEU A 1 77 ? 8.787 1.033 -7.459 1.00 97.50 77 LEU A N 1
ATOM 582 C CA . LEU A 1 77 ? 9.532 0.282 -8.457 1.00 97.50 77 LEU A CA 1
ATOM 583 C C . LEU A 1 77 ? 8.568 -0.060 -9.584 1.00 97.50 77 LEU A C 1
ATOM 585 O O . LEU A 1 77 ? 7.562 -0.735 -9.351 1.00 97.50 77 LEU A O 1
ATOM 589 N N . VAL A 1 78 ? 8.840 0.451 -10.781 1.00 96.19 78 VAL A N 1
ATOM 590 C CA . VAL A 1 78 ? 7.926 0.359 -11.922 1.00 96.19 78 VAL A CA 1
ATOM 591 C C . VAL A 1 78 ? 8.585 -0.386 -13.069 1.00 96.19 78 VAL A C 1
ATOM 593 O O . VAL A 1 78 ? 9.640 0.025 -13.529 1.00 96.19 78 VAL A O 1
ATOM 596 N N . ALA A 1 79 ? 7.952 -1.450 -13.559 1.00 95.00 79 ALA A N 1
ATOM 597 C CA . ALA A 1 79 ? 8.390 -2.195 -14.738 1.00 95.00 79 ALA A CA 1
ATOM 598 C C . ALA A 1 79 ? 7.313 -2.144 -15.827 1.00 95.00 79 ALA A C 1
ATOM 600 O O . ALA A 1 79 ? 6.155 -2.489 -15.582 1.00 95.00 79 ALA A O 1
ATOM 601 N N . LEU A 1 80 ? 7.680 -1.727 -17.039 1.00 91.44 80 LEU A N 1
ATOM 602 C CA . LEU A 1 80 ? 6.727 -1.600 -18.147 1.00 91.44 80 LEU A CA 1
ATOM 603 C C . LEU A 1 80 ? 6.295 -2.966 -18.709 1.00 91.44 80 LEU A C 1
ATOM 605 O O . LEU A 1 80 ? 7.135 -3.825 -18.970 1.00 91.44 80 LEU A O 1
ATOM 609 N N . ASP A 1 81 ? 5.002 -3.124 -18.991 1.00 89.69 81 ASP A N 1
ATOM 610 C CA . ASP A 1 81 ? 4.420 -4.262 -19.714 1.00 89.69 81 ASP A CA 1
ATOM 611 C C . ASP A 1 81 ? 3.778 -3.764 -21.019 1.00 89.69 81 ASP A C 1
ATOM 613 O O . ASP A 1 81 ? 2.683 -3.193 -21.043 1.00 89.69 81 ASP A O 1
ATOM 617 N N . GLY A 1 82 ? 4.501 -3.923 -22.129 1.00 86.12 82 GLY A N 1
ATOM 618 C CA . GLY A 1 82 ? 4.069 -3.416 -23.430 1.00 86.12 82 GLY A CA 1
ATOM 619 C C . GLY A 1 82 ? 4.116 -1.879 -23.542 1.00 86.12 82 GLY A C 1
ATOM 620 O O . GLY A 1 82 ? 5.009 -1.243 -22.973 1.00 86.12 82 GLY A O 1
ATOM 621 N N . PRO A 1 83 ? 3.243 -1.262 -24.363 1.00 82.75 83 PRO A N 1
ATOM 622 C CA . PRO A 1 83 ? 3.301 0.176 -24.637 1.00 82.75 83 PRO A CA 1
ATOM 623 C C . PRO A 1 83 ? 2.601 1.043 -23.584 1.00 82.75 83 PRO A C 1
ATOM 625 O O . PRO A 1 83 ? 3.018 2.173 -23.375 1.00 82.75 83 PRO A O 1
ATOM 628 N N . LEU A 1 84 ? 1.544 0.538 -22.940 1.00 85.56 84 LEU A N 1
ATOM 629 C CA . LEU A 1 84 ? 0.611 1.380 -22.177 1.00 85.56 84 LEU A CA 1
ATOM 630 C C . LEU A 1 84 ? 0.438 0.978 -20.716 1.00 85.56 84 LEU A C 1
ATOM 632 O O . LEU A 1 84 ? -0.250 1.692 -19.995 1.00 85.56 84 LEU A O 1
ATOM 636 N N . ARG A 1 85 ? 0.984 -0.156 -20.274 1.00 89.62 85 ARG A N 1
ATOM 637 C CA . ARG A 1 85 ? 0.773 -0.684 -18.921 1.00 89.62 85 ARG A CA 1
ATOM 638 C C . ARG A 1 85 ? 2.093 -0.843 -18.196 1.00 89.62 85 ARG A C 1
ATOM 640 O O . ARG A 1 85 ? 3.140 -1.002 -18.822 1.00 89.62 85 ARG A O 1
ATOM 647 N N . PHE A 1 86 ? 2.033 -0.832 -16.873 1.00 92.44 86 PHE A N 1
ATOM 648 C CA . PHE A 1 86 ? 3.177 -1.170 -16.046 1.00 92.44 86 PHE A CA 1
ATOM 649 C C . PHE A 1 86 ? 2.769 -1.860 -14.748 1.00 92.44 86 PHE A C 1
ATOM 651 O O . PHE A 1 86 ? 1.650 -1.707 -14.263 1.00 92.44 86 PHE A O 1
ATOM 658 N N . PHE A 1 87 ? 3.711 -2.612 -14.191 1.00 94.06 87 PHE A N 1
ATOM 659 C CA . PHE A 1 87 ? 3.651 -3.175 -12.851 1.00 94.06 87 PHE A CA 1
ATOM 660 C C . PHE A 1 87 ? 4.351 -2.229 -11.882 1.00 94.06 87 PHE A C 1
ATOM 662 O O . PHE A 1 87 ? 5.451 -1.767 -12.171 1.00 94.06 87 PHE A O 1
ATOM 669 N N . ALA A 1 88 ? 3.732 -1.961 -10.737 1.00 95.38 88 ALA A N 1
ATOM 670 C CA . ALA A 1 88 ? 4.249 -1.087 -9.697 1.00 95.38 88 ALA A CA 1
ATOM 671 C C . ALA A 1 88 ? 4.290 -1.815 -8.351 1.00 95.38 88 ALA A C 1
ATOM 673 O O . ALA A 1 88 ? 3.256 -2.228 -7.821 1.00 95.38 88 ALA A O 1
ATOM 674 N N . LEU A 1 89 ? 5.484 -1.924 -7.775 1.00 96.69 89 LEU A N 1
ATOM 675 C CA . LEU A 1 89 ? 5.689 -2.282 -6.377 1.00 96.69 89 LEU A CA 1
ATOM 676 C C . LEU A 1 89 ? 5.912 -0.995 -5.579 1.00 96.69 89 LEU A C 1
ATOM 678 O O . LEU A 1 89 ? 6.838 -0.243 -5.857 1.00 96.69 89 LEU A O 1
ATOM 682 N N . SER A 1 90 ? 5.056 -0.729 -4.596 1.00 96.69 90 SER A N 1
ATOM 683 C CA . SER A 1 90 ? 5.171 0.435 -3.709 1.00 96.69 90 SER A CA 1
ATOM 684 C C . SER A 1 90 ? 5.575 -0.019 -2.314 1.00 96.69 90 SER A C 1
ATOM 686 O O . SER A 1 90 ? 4.747 -0.575 -1.590 1.00 96.69 90 SER A O 1
ATOM 688 N N . VAL A 1 91 ? 6.827 0.236 -1.940 1.00 98.00 91 VAL A N 1
ATOM 689 C CA . VAL A 1 91 ? 7.401 -0.139 -0.644 1.00 98.00 91 VAL A CA 1
ATOM 690 C C . VAL A 1 91 ? 7.396 1.069 0.280 1.00 98.00 91 VAL A C 1
ATOM 692 O O . VAL A 1 91 ? 8.050 2.072 0.002 1.00 98.00 91 VAL A O 1
ATOM 695 N N . ARG A 1 92 ? 6.658 0.989 1.386 1.00 97.38 92 ARG A N 1
ATOM 696 C CA . ARG A 1 92 ? 6.577 2.070 2.377 1.00 97.38 92 ARG A CA 1
ATOM 697 C C . ARG A 1 92 ? 7.494 1.788 3.562 1.00 97.38 92 ARG A C 1
ATOM 699 O O . ARG A 1 92 ? 7.447 0.700 4.121 1.00 97.38 92 ARG A O 1
ATOM 706 N N . ALA A 1 93 ? 8.267 2.783 3.980 1.00 97.38 93 ALA A N 1
ATOM 707 C CA . ALA A 1 93 ? 8.984 2.766 5.258 1.00 97.38 93 ALA A CA 1
ATOM 708 C C . ALA A 1 93 ? 8.114 3.285 6.408 1.00 97.38 93 ALA A C 1
ATOM 710 O O . ALA A 1 93 ? 8.394 3.029 7.574 1.00 97.38 93 ALA A O 1
ATOM 711 N N . ARG A 1 94 ? 7.052 4.032 6.090 1.00 95.12 94 ARG A N 1
ATOM 712 C CA . ARG A 1 94 ? 6.016 4.421 7.047 1.00 95.12 94 ARG A CA 1
ATOM 713 C C . ARG A 1 94 ? 4.725 4.784 6.325 1.00 95.12 94 ARG A C 1
ATOM 715 O O . ARG A 1 94 ? 4.752 5.215 5.171 1.00 95.12 94 ARG A O 1
ATOM 722 N N . ARG A 1 95 ? 3.596 4.692 7.021 1.00 93.25 95 ARG A N 1
ATOM 723 C CA . ARG A 1 95 ? 2.309 5.212 6.547 1.00 93.25 95 ARG A CA 1
ATOM 724 C C . ARG A 1 95 ? 1.939 6.475 7.308 1.00 93.25 95 ARG A C 1
ATOM 726 O O . ARG A 1 95 ? 1.838 6.451 8.531 1.00 93.25 95 ARG A O 1
ATOM 733 N N . VAL A 1 96 ? 1.697 7.555 6.568 1.00 92.12 96 VAL A N 1
ATOM 734 C CA . VAL A 1 96 ? 1.261 8.844 7.116 1.00 92.12 96 VAL A CA 1
ATOM 735 C C . VAL A 1 96 ? -0.177 9.128 6.696 1.00 92.12 96 VAL A C 1
ATOM 737 O O . VAL A 1 96 ? -0.507 9.038 5.512 1.00 92.12 96 VAL A O 1
ATOM 740 N N . VAL A 1 97 ? -1.023 9.505 7.653 1.00 89.31 97 VAL A N 1
ATOM 741 C CA . VAL A 1 97 ? -2.396 9.969 7.413 1.00 89.31 97 VAL A CA 1
ATOM 742 C C . VAL A 1 97 ? -2.609 11.259 8.189 1.00 89.31 97 VAL A C 1
ATOM 744 O O . VAL A 1 97 ? -2.373 11.311 9.393 1.00 89.31 97 VAL A O 1
ATOM 747 N N . ARG A 1 98 ? -3.034 12.321 7.489 1.00 87.44 98 ARG A N 1
ATOM 748 C CA . ARG A 1 98 ? -3.243 13.662 8.074 1.00 87.44 98 ARG A CA 1
ATOM 749 C C . ARG A 1 98 ? -2.036 14.151 8.900 1.00 87.44 98 ARG A C 1
ATOM 751 O O . ARG A 1 98 ? -2.201 14.702 9.980 1.00 87.44 98 ARG A O 1
ATOM 758 N N . GLY A 1 99 ? -0.823 13.906 8.399 1.00 89.38 99 GLY A N 1
ATOM 759 C CA . GLY A 1 99 ? 0.429 14.313 9.047 1.00 89.38 99 GLY A CA 1
ATOM 760 C C . GLY A 1 99 ? 0.877 13.470 10.247 1.00 89.38 99 GLY A C 1
ATOM 761 O O . GLY A 1 99 ? 1.952 13.734 10.771 1.00 89.38 99 GLY A O 1
ATOM 762 N N . ALA A 1 100 ? 0.113 12.457 10.668 1.00 92.50 100 ALA A N 1
ATOM 763 C CA . ALA A 1 100 ? 0.517 11.527 11.723 1.00 92.50 100 ALA A CA 1
ATOM 764 C C . ALA A 1 100 ? 1.018 10.202 11.152 1.00 92.50 100 ALA A C 1
ATOM 766 O O . ALA A 1 100 ? 0.438 9.667 10.200 1.00 92.50 100 ALA A O 1
ATOM 767 N N . THR A 1 101 ? 2.054 9.636 11.769 1.00 94.75 101 THR A N 1
ATOM 768 C CA . THR A 1 101 ? 2.498 8.278 11.454 1.00 94.75 101 THR A CA 1
ATOM 769 C C . THR A 1 101 ? 1.544 7.272 12.070 1.00 94.75 101 THR A C 1
ATOM 771 O O . THR A 1 101 ? 1.420 7.202 13.295 1.00 94.75 101 THR A O 1
ATOM 774 N N . LEU A 1 102 ? 0.900 6.476 11.217 1.00 92.75 102 LEU A N 1
ATOM 775 C CA . LEU A 1 102 ? 0.042 5.373 11.642 1.00 92.75 102 LEU A CA 1
ATOM 776 C C . LEU A 1 102 ? 0.845 4.109 11.919 1.00 92.75 102 LEU A C 1
ATOM 778 O O . LEU A 1 102 ? 0.622 3.457 12.930 1.00 92.75 102 LEU A O 1
ATOM 782 N N . PHE A 1 103 ? 1.786 3.774 11.037 1.00 94.44 103 PHE A N 1
ATOM 783 C CA . PHE A 1 103 ? 2.672 2.636 11.249 1.00 94.44 103 PHE A CA 1
ATOM 784 C C . PHE A 1 103 ? 4.019 2.793 10.563 1.00 94.44 103 PHE A C 1
ATOM 786 O O . PHE A 1 103 ? 4.155 3.506 9.563 1.00 94.44 103 PHE A O 1
ATOM 793 N N . VAL A 1 104 ? 4.979 2.053 11.102 1.00 95.94 104 VAL A N 1
ATOM 794 C CA . VAL A 1 104 ? 6.224 1.624 10.458 1.00 95.94 104 VAL A CA 1
ATOM 795 C C . VAL A 1 104 ? 6.152 0.097 10.257 1.00 95.94 104 VAL A C 1
ATOM 797 O O . VAL A 1 104 ? 5.280 -0.531 10.866 1.00 95.94 104 VAL A O 1
ATOM 800 N N . PRO A 1 105 ? 6.985 -0.518 9.396 1.00 95.50 105 PRO A N 1
ATOM 801 C CA . PRO A 1 105 ? 6.954 -1.959 9.133 1.00 95.50 105 PRO A CA 1
ATOM 802 C C . PRO A 1 105 ? 6.865 -2.821 10.399 1.00 95.50 105 PRO A C 1
ATOM 804 O O . PRO A 1 105 ? 6.023 -3.713 10.487 1.00 95.50 105 PRO A O 1
ATOM 807 N N . GLU A 1 106 ? 7.649 -2.482 11.421 1.00 96.06 106 GLU A N 1
ATOM 808 C CA . GLU A 1 106 ? 7.752 -3.227 12.675 1.00 96.06 106 GLU A CA 1
ATOM 809 C C . GLU A 1 106 ? 6.442 -3.219 13.472 1.00 96.06 106 GLU A C 1
ATOM 811 O O . GLU A 1 106 ? 6.136 -4.173 14.185 1.00 96.06 106 GLU A O 1
ATOM 816 N N . THR A 1 107 ? 5.629 -2.166 13.326 1.00 95.38 107 THR A N 1
ATOM 817 C CA . THR A 1 107 ? 4.308 -2.070 13.968 1.00 95.38 107 THR A CA 1
ATOM 818 C C . THR A 1 107 ? 3.354 -3.153 13.465 1.00 95.38 107 THR A C 1
ATOM 820 O O . THR A 1 107 ? 2.445 -3.544 14.193 1.00 95.38 107 THR A O 1
ATOM 823 N N . LEU A 1 108 ? 3.542 -3.643 12.234 1.00 95.81 108 LEU A N 1
ATOM 824 C CA . LEU A 1 108 ? 2.659 -4.647 11.644 1.00 95.81 108 LEU A CA 1
ATOM 825 C C . LEU A 1 108 ? 3.038 -6.081 12.016 1.00 95.81 108 LEU A C 1
ATOM 827 O O . LEU A 1 108 ? 2.203 -6.956 11.828 1.00 95.81 108 LEU A O 1
ATOM 831 N N . HIS A 1 109 ? 4.229 -6.340 12.570 1.00 95.44 109 HIS A N 1
ATOM 832 C CA . HIS A 1 109 ? 4.688 -7.702 12.882 1.00 95.44 109 HIS A CA 1
ATOM 833 C C . HIS A 1 109 ? 3.653 -8.586 13.612 1.00 95.44 109 HIS A C 1
ATOM 835 O O . HIS A 1 109 ? 3.526 -9.745 13.222 1.00 95.44 109 HIS A O 1
ATOM 841 N N . PRO A 1 110 ? 2.873 -8.096 14.603 1.00 97.06 110 PRO A N 1
ATOM 842 C CA . PRO A 1 110 ? 1.878 -8.930 15.289 1.00 97.06 110 PRO A CA 1
ATOM 843 C C . PRO A 1 110 ? 0.717 -9.398 14.397 1.00 97.06 110 PRO A C 1
ATOM 845 O O . PRO A 1 110 ? 0.082 -10.407 14.684 1.00 97.06 110 PRO A O 1
ATOM 848 N N . VAL A 1 111 ? 0.442 -8.683 13.303 1.00 97.31 111 VAL A N 1
ATOM 849 C CA . VAL A 1 111 ? -0.669 -8.957 12.377 1.00 97.31 111 VAL A CA 1
ATOM 850 C C . VAL A 1 111 ? -0.186 -9.451 11.010 1.00 97.31 111 VAL A C 1
ATOM 852 O O . VAL A 1 111 ? -0.918 -9.390 10.018 1.00 97.31 111 VAL A O 1
ATOM 855 N N . VAL A 1 112 ? 1.053 -9.939 10.956 1.00 97.56 112 VAL A N 1
ATOM 856 C CA . VAL A 1 112 ? 1.666 -10.563 9.781 1.00 97.56 112 VAL A CA 1
ATOM 857 C C . VAL A 1 112 ? 1.562 -12.075 9.891 1.00 97.56 112 VAL A C 1
ATOM 859 O O . VAL A 1 112 ? 1.791 -12.657 10.947 1.00 97.56 112 VAL A O 1
ATOM 862 N N . GLU A 1 113 ? 1.273 -12.714 8.768 1.00 96.50 113 GLU A N 1
ATOM 863 C CA . GLU A 1 113 ? 1.292 -14.163 8.621 1.00 96.50 113 GLU A CA 1
ATOM 864 C C . GLU A 1 113 ? 2.165 -14.571 7.430 1.00 96.50 113 GLU A C 1
ATOM 866 O O . GLU A 1 113 ? 2.366 -13.806 6.478 1.00 96.50 113 GLU A O 1
ATOM 871 N N . LEU A 1 114 ? 2.698 -15.791 7.497 1.00 96.00 114 LEU A N 1
ATOM 872 C CA . LEU A 1 114 ? 3.259 -16.463 6.334 1.00 96.00 114 LEU A CA 1
ATOM 873 C C . LEU A 1 114 ? 2.104 -17.154 5.610 1.00 96.00 114 LEU A C 1
ATOM 875 O O . LEU A 1 114 ? 1.494 -18.073 6.152 1.00 96.00 114 LEU A O 1
ATOM 879 N N . ASP A 1 115 ? 1.799 -16.690 4.406 1.00 92.81 115 ASP A N 1
ATOM 880 C CA . ASP A 1 115 ? 0.724 -17.248 3.593 1.00 92.81 115 ASP A CA 1
ATOM 881 C C . ASP A 1 115 ? 1.016 -18.698 3.167 1.00 92.81 115 ASP A C 1
ATOM 883 O O . ASP A 1 115 ? 2.173 -19.126 3.116 1.00 92.81 115 ASP A O 1
ATOM 887 N N . ALA A 1 116 ? -0.023 -19.438 2.766 1.00 90.44 116 ALA A N 1
ATOM 888 C CA . ALA A 1 116 ? 0.091 -20.801 2.239 1.00 90.44 116 ALA A CA 1
ATOM 889 C C . ALA A 1 116 ? 1.027 -20.891 1.023 1.00 90.44 116 ALA A C 1
ATOM 891 O O . ALA A 1 116 ? 1.648 -21.927 0.777 1.00 90.44 116 ALA A O 1
ATOM 892 N N . TRP A 1 117 ? 1.170 -19.797 0.272 1.00 89.38 117 TRP A N 1
ATOM 893 C CA . TRP A 1 117 ? 2.102 -19.727 -0.840 1.00 89.38 117 TRP A CA 1
ATOM 894 C C . TRP A 1 117 ? 3.518 -19.294 -0.437 1.00 89.38 117 TRP A C 1
ATOM 896 O O . TRP A 1 117 ? 4.347 -19.136 -1.328 1.00 89.38 117 TRP A O 1
ATOM 906 N N . GLY A 1 118 ? 3.843 -19.144 0.846 1.00 93.06 118 GLY A N 1
ATOM 907 C CA . GLY A 1 118 ? 5.215 -18.944 1.324 1.00 93.06 118 GLY A CA 1
ATOM 908 C C . GLY A 1 118 ? 5.744 -17.513 1.204 1.00 93.06 118 GLY A C 1
ATOM 909 O O . GLY A 1 118 ? 6.936 -17.323 0.988 1.00 93.06 118 GLY A O 1
ATOM 910 N N . PHE A 1 119 ? 4.882 -16.503 1.324 1.00 95.62 119 PHE A N 1
ATOM 911 C CA . PHE A 1 119 ? 5.295 -15.097 1.410 1.00 95.62 119 PHE A CA 1
ATOM 912 C C . PHE A 1 119 ? 4.618 -14.401 2.596 1.00 95.62 119 PHE A C 1
ATOM 914 O O . PHE A 1 119 ? 3.568 -14.844 3.065 1.00 95.62 119 PHE A O 1
ATOM 921 N N . ARG A 1 120 ? 5.220 -13.321 3.103 1.00 96.81 120 ARG A N 1
ATOM 922 C CA . ARG A 1 120 ? 4.677 -12.569 4.244 1.00 96.81 120 ARG A CA 1
ATOM 923 C C . ARG A 1 120 ? 3.614 -11.577 3.794 1.00 96.81 120 ARG A C 1
ATOM 925 O O . ARG A 1 120 ? 3.844 -10.762 2.897 1.00 96.81 120 ARG A O 1
ATOM 932 N N . ARG A 1 121 ? 2.465 -11.605 4.459 1.00 96.62 121 ARG A N 1
ATOM 933 C CA . ARG A 1 121 ? 1.342 -10.692 4.219 1.00 96.62 121 ARG A CA 1
ATOM 934 C C . ARG A 1 121 ? 0.701 -10.271 5.526 1.00 96.62 121 ARG A C 1
ATOM 936 O O . ARG A 1 121 ? 0.826 -10.954 6.538 1.00 96.62 121 ARG A O 1
ATOM 943 N N . THR A 1 122 ? -0.021 -9.163 5.502 1.00 97.38 122 THR A N 1
ATOM 944 C CA . THR A 1 122 ? -0.945 -8.845 6.588 1.00 97.38 122 THR A CA 1
ATOM 945 C C . THR A 1 122 ? -2.124 -9.814 6.577 1.00 97.38 122 THR A C 1
ATOM 947 O O . THR A 1 122 ? -2.663 -10.139 5.509 1.00 97.38 122 THR A O 1
ATOM 950 N N . ARG A 1 123 ? -2.568 -10.216 7.770 1.00 97.12 123 ARG A N 1
ATOM 951 C CA . ARG A 1 123 ? -3.815 -10.966 7.958 1.00 97.12 123 ARG A CA 1
ATOM 952 C C . ARG A 1 123 ? -5.004 -10.228 7.320 1.00 97.12 123 ARG A C 1
ATOM 954 O O . ARG A 1 123 ? -4.957 -8.996 7.213 1.00 97.12 123 ARG A O 1
ATOM 961 N N . PRO A 1 124 ? -6.084 -10.922 6.916 1.00 96.94 124 PRO A N 1
ATOM 962 C CA . PRO A 1 124 ? -7.207 -10.295 6.216 1.00 96.94 124 PRO A CA 1
ATOM 963 C C . PRO A 1 124 ? -7.793 -9.068 6.933 1.00 96.94 124 PRO A C 1
ATOM 965 O O . PRO A 1 124 ? -8.022 -8.039 6.298 1.00 96.94 124 PRO A O 1
ATOM 968 N N . GLY A 1 125 ? -7.962 -9.119 8.257 1.00 97.88 125 GLY A N 1
ATOM 969 C CA . GLY A 1 125 ? -8.538 -8.009 9.019 1.00 97.88 125 GLY A CA 1
ATOM 970 C C . GLY A 1 125 ? -7.625 -6.783 9.048 1.00 97.88 125 GLY A C 1
ATOM 971 O O . GLY A 1 125 ? -8.084 -5.646 8.914 1.00 97.88 125 GLY A O 1
ATOM 972 N N . ALA A 1 126 ? -6.316 -7.018 9.146 1.00 97.81 126 ALA A N 1
ATOM 973 C CA . ALA A 1 126 ? -5.294 -5.980 9.078 1.00 97.81 12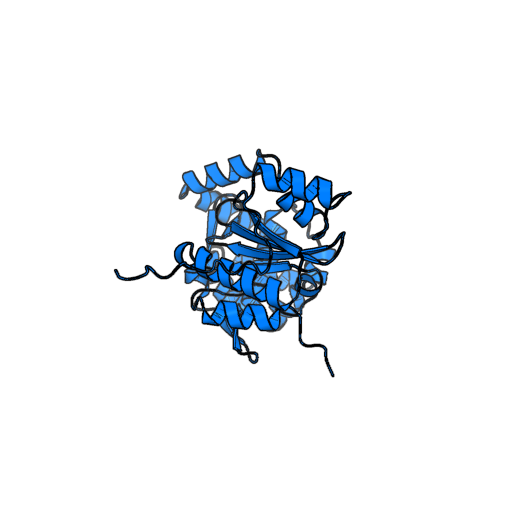6 ALA A CA 1
ATOM 974 C C . ALA A 1 126 ? -5.230 -5.326 7.692 1.00 97.81 126 ALA A C 1
ATOM 976 O O . ALA A 1 126 ? -5.185 -4.098 7.589 1.00 97.81 126 ALA A O 1
ATOM 977 N N . GLU A 1 127 ? -5.303 -6.130 6.628 1.00 96.88 127 GLU A N 1
ATOM 978 C CA . GLU A 1 127 ? -5.406 -5.637 5.253 1.00 96.88 127 GLU A CA 1
ATOM 979 C C . GLU A 1 127 ? -6.638 -4.735 5.085 1.00 96.88 127 GLU A C 1
ATOM 981 O O . GLU A 1 127 ? -6.521 -3.621 4.571 1.00 96.88 127 GLU A O 1
ATOM 986 N N . GLY A 1 128 ? -7.803 -5.167 5.583 1.00 96.88 128 GLY A N 1
ATOM 987 C CA . GLY A 1 128 ? -9.038 -4.380 5.552 1.00 96.88 128 GLY A CA 1
ATOM 988 C C . GLY A 1 128 ? -8.883 -3.007 6.217 1.00 96.88 128 GLY A C 1
ATOM 989 O O . GLY A 1 128 ? -9.262 -1.990 5.632 1.00 96.88 128 GLY A O 1
ATOM 990 N N . VAL A 1 129 ? -8.258 -2.951 7.399 1.00 97.12 129 VAL A N 1
ATOM 991 C CA . VAL A 1 129 ? -7.976 -1.685 8.102 1.00 97.12 129 VAL A CA 1
ATOM 992 C C . VAL A 1 129 ? -7.017 -0.799 7.302 1.00 97.12 129 VAL A C 1
ATOM 994 O O . VAL A 1 129 ? -7.294 0.388 7.127 1.00 97.12 129 VAL A O 1
ATOM 997 N N . ILE A 1 130 ? -5.919 -1.346 6.771 1.00 95.38 130 ILE A N 1
ATOM 998 C CA . ILE A 1 130 ? -4.943 -0.579 5.976 1.00 95.38 130 ILE A CA 1
ATOM 999 C C . ILE A 1 130 ? -5.597 0.000 4.714 1.00 95.38 130 ILE A C 1
ATOM 1001 O O . ILE A 1 130 ? -5.411 1.177 4.397 1.00 95.38 130 ILE A O 1
ATOM 1005 N N . LEU A 1 131 ? -6.409 -0.792 4.014 1.00 93.00 131 LEU A N 1
ATOM 1006 C CA . LEU A 1 131 ? -7.129 -0.354 2.820 1.00 93.00 131 LEU A CA 1
ATOM 1007 C C . LEU A 1 131 ? -8.172 0.727 3.119 1.00 93.00 131 LEU A C 1
ATOM 1009 O O . LEU A 1 131 ? -8.362 1.641 2.311 1.00 93.00 131 LEU A O 1
ATOM 1013 N N . LEU A 1 132 ? -8.834 0.640 4.270 1.00 92.94 132 LEU A N 1
ATOM 1014 C CA . LEU A 1 132 ? -9.791 1.643 4.718 1.00 92.94 132 LEU A CA 1
ATOM 1015 C C . LEU A 1 132 ? -9.090 2.961 5.079 1.00 92.94 132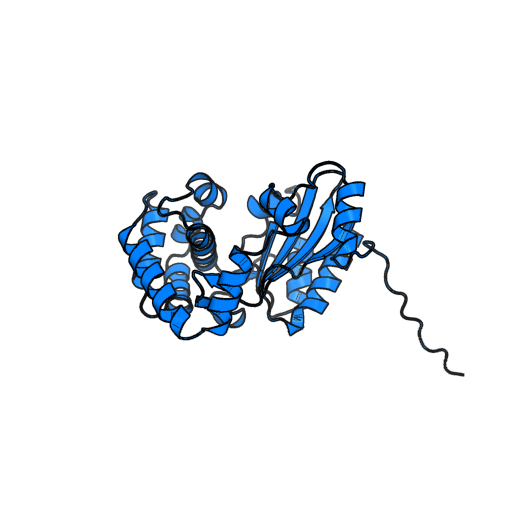 LEU A C 1
ATOM 1017 O O . LEU A 1 132 ? -9.551 4.031 4.684 1.00 92.94 132 LEU A O 1
ATOM 1021 N 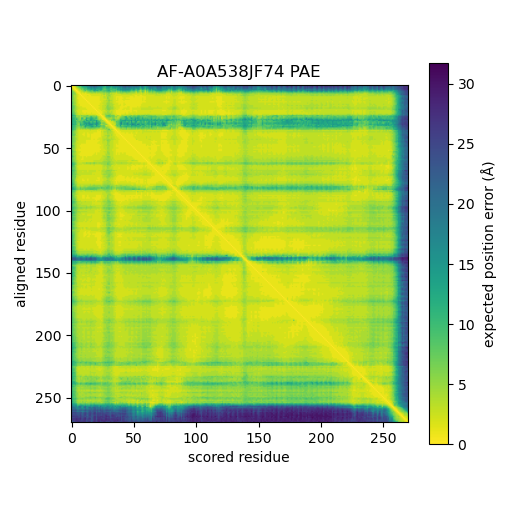N . LEU A 1 133 ? -7.927 2.897 5.731 1.00 91.56 133 LEU A N 1
ATOM 1022 C CA . LEU A 1 133 ? -7.079 4.068 5.976 1.00 91.56 133 LEU A CA 1
ATOM 1023 C C . LEU A 1 133 ? -6.606 4.715 4.664 1.00 91.56 133 LEU A C 1
ATOM 1025 O O . LEU A 1 133 ? -6.587 5.942 4.556 1.00 91.56 133 LEU A O 1
ATOM 1029 N N . ASP A 1 134 ? -6.284 3.913 3.645 1.00 88.06 134 ASP A N 1
ATOM 1030 C CA . ASP A 1 134 ? -5.945 4.410 2.307 1.00 88.06 134 ASP A CA 1
ATOM 1031 C C . ASP A 1 134 ? -7.096 5.164 1.638 1.00 88.06 134 ASP A C 1
ATOM 1033 O O . ASP A 1 134 ? -6.848 6.170 0.969 1.00 88.06 134 ASP A O 1
ATOM 1037 N N . ALA A 1 135 ? -8.333 4.696 1.811 1.00 85.56 135 ALA A N 1
ATOM 1038 C CA . ALA A 1 135 ? -9.515 5.381 1.297 1.00 85.56 135 ALA A CA 1
ATOM 1039 C C . ALA A 1 135 ? -9.742 6.715 2.027 1.00 85.56 135 ALA A C 1
ATOM 1041 O O . ALA A 1 135 ? -9.944 7.747 1.393 1.00 85.56 135 ALA A O 1
ATOM 1042 N N . VAL A 1 136 ? -9.618 6.719 3.354 1.00 82.88 136 VAL A N 1
ATOM 1043 C CA . VAL A 1 136 ? -9.866 7.899 4.197 1.00 82.88 136 VAL A CA 1
ATOM 1044 C C . VAL A 1 136 ? -8.791 8.985 4.062 1.00 82.88 136 VAL A C 1
ATOM 1046 O O . VAL A 1 136 ? -9.062 10.173 4.257 1.00 82.88 136 VAL A O 1
ATOM 1049 N N . ALA A 1 137 ? -7.557 8.616 3.720 1.00 76.69 137 ALA A N 1
ATOM 1050 C CA . ALA A 1 137 ? -6.462 9.569 3.546 1.00 76.69 137 ALA A CA 1
ATOM 1051 C C . ALA A 1 137 ? -6.671 10.559 2.379 1.00 76.69 137 ALA A C 1
ATOM 1053 O O . ALA A 1 137 ? -5.939 11.547 2.290 1.00 76.69 137 ALA A O 1
ATOM 1054 N N . ARG A 1 138 ? -7.642 10.307 1.490 1.00 69.94 138 ARG A N 1
ATOM 1055 C CA . ARG A 1 138 ? -7.896 11.079 0.260 1.00 69.94 138 ARG A CA 1
ATOM 1056 C C . ARG A 1 138 ? -8.790 12.313 0.434 1.00 69.94 138 ARG A C 1
ATOM 1058 O O . ARG A 1 138 ? -9.175 12.917 -0.548 1.00 69.94 138 ARG A O 1
ATOM 1065 N N . ASP A 1 139 ? -9.015 12.735 1.673 1.00 59.25 139 ASP A N 1
ATOM 1066 C CA . ASP A 1 139 ? -9.726 13.959 2.074 1.00 59.25 139 ASP A CA 1
ATOM 1067 C C . ASP A 1 139 ? -11.255 13.968 1.975 1.00 59.25 139 ASP A C 1
ATOM 1069 O O . ASP A 1 139 ? -11.867 14.860 2.567 1.00 59.25 139 ASP A O 1
ATOM 1073 N N . ASP A 1 140 ? -11.877 12.953 1.381 1.00 63.44 140 ASP A N 1
ATOM 1074 C CA . ASP A 1 140 ? -13.332 12.906 1.259 1.00 63.44 140 ASP A CA 1
ATOM 1075 C C . ASP A 1 140 ? -14.036 12.499 2.566 1.00 63.44 140 ASP A C 1
ATOM 1077 O O . ASP A 1 140 ? -13.660 11.553 3.265 1.00 63.44 140 ASP A O 1
ATOM 1081 N N . VAL A 1 141 ? -15.102 13.234 2.902 1.00 69.69 141 VAL A N 1
ATOM 1082 C CA . VAL A 1 141 ? -16.052 12.871 3.973 1.00 69.69 141 VAL A CA 1
ATOM 1083 C C . VAL A 1 141 ? -16.940 11.701 3.527 1.00 69.69 141 VAL A C 1
ATOM 1085 O O . VAL A 1 141 ? -17.519 10.989 4.357 1.00 69.69 141 VAL A O 1
ATOM 1088 N N . GLU A 1 142 ? -17.052 11.499 2.215 1.00 83.69 142 GLU A N 1
ATOM 1089 C CA . GLU A 1 142 ? -17.868 10.464 1.599 1.00 83.69 142 GLU A CA 1
ATOM 1090 C C . GLU A 1 142 ? -17.045 9.223 1.238 1.00 83.69 142 GLU A C 1
ATOM 1092 O O . GLU A 1 142 ? -15.874 9.329 0.876 1.00 83.69 142 GLU A O 1
ATOM 1097 N N . PRO A 1 143 ? -17.640 8.025 1.350 1.00 87.38 143 PRO A N 1
ATOM 1098 C CA . PRO A 1 143 ? -16.972 6.794 0.963 1.00 87.38 143 PRO A CA 1
ATOM 1099 C C . PRO A 1 143 ? -16.863 6.675 -0.561 1.00 87.38 143 PRO A C 1
ATOM 1101 O O . PRO A 1 143 ? -17.869 6.690 -1.271 1.00 87.38 143 PRO A O 1
ATOM 1104 N N . ASP A 1 144 ? -15.658 6.397 -1.054 1.00 88.44 144 ASP A N 1
ATOM 1105 C CA . ASP A 1 144 ? -15.453 5.850 -2.398 1.00 88.44 144 ASP A CA 1
ATOM 1106 C C . ASP A 1 144 ? -15.870 4.367 -2.414 1.00 88.44 144 ASP A C 1
ATOM 1108 O O . ASP A 1 144 ? -15.053 3.443 -2.311 1.00 88.44 144 ASP A O 1
ATOM 1112 N N . TRP A 1 145 ? -17.185 4.133 -2.473 1.00 92.19 145 TRP A N 1
ATOM 1113 C CA . TRP A 1 145 ? -17.764 2.791 -2.500 1.00 92.19 145 TRP A CA 1
ATOM 1114 C C . TRP A 1 145 ? -17.235 1.916 -3.641 1.00 92.19 145 TRP A C 1
ATOM 1116 O O . TRP A 1 145 ? -16.952 0.747 -3.366 1.00 92.19 145 TRP A O 1
ATOM 1126 N N . PRO A 1 146 ? -17.087 2.407 -4.891 1.00 90.12 146 PRO A N 1
ATOM 1127 C CA . PRO A 1 146 ? -16.460 1.630 -5.956 1.00 90.12 146 PRO A CA 1
ATOM 1128 C C . PRO A 1 146 ? -15.072 1.110 -5.572 1.00 90.12 146 PRO A C 1
ATOM 1130 O O . PRO A 1 146 ? -14.819 -0.087 -5.717 1.00 90.12 146 PRO A O 1
ATOM 1133 N N . THR A 1 147 ? -14.201 1.954 -5.008 1.00 87.25 147 THR A N 1
ATOM 1134 C CA . THR A 1 147 ? -12.867 1.520 -4.564 1.00 87.25 147 THR A CA 1
ATOM 1135 C C . THR A 1 147 ? -12.935 0.536 -3.398 1.00 87.25 147 THR A C 1
ATOM 1137 O O . THR A 1 147 ? -12.230 -0.473 -3.419 1.00 87.25 147 THR A O 1
ATOM 1140 N N . LEU A 1 148 ? -13.769 0.791 -2.383 1.00 91.44 148 LEU A N 1
ATOM 1141 C CA . LEU A 1 148 ? -13.898 -0.099 -1.220 1.00 91.44 148 LEU A CA 1
ATOM 1142 C C . LEU A 1 148 ? -14.412 -1.490 -1.621 1.00 91.44 148 LEU A C 1
ATOM 1144 O O . LEU A 1 148 ? -13.882 -2.500 -1.158 1.00 91.44 148 LEU A O 1
ATOM 1148 N N . ARG A 1 149 ? -15.407 -1.548 -2.515 1.00 91.88 149 ARG A N 1
ATOM 1149 C CA . ARG A 1 149 ? -15.963 -2.807 -3.038 1.00 91.88 149 ARG A CA 1
ATOM 1150 C C . ARG A 1 149 ? -14.986 -3.517 -3.965 1.00 91.88 149 ARG A C 1
ATOM 1152 O O . ARG A 1 149 ? -14.796 -4.717 -3.822 1.00 91.88 149 ARG A O 1
ATOM 1159 N N . GLY A 1 150 ? -14.320 -2.786 -4.860 1.00 88.06 150 GLY A N 1
ATOM 1160 C CA . GLY A 1 150 ? -13.316 -3.349 -5.769 1.00 88.06 150 GLY A CA 1
ATOM 1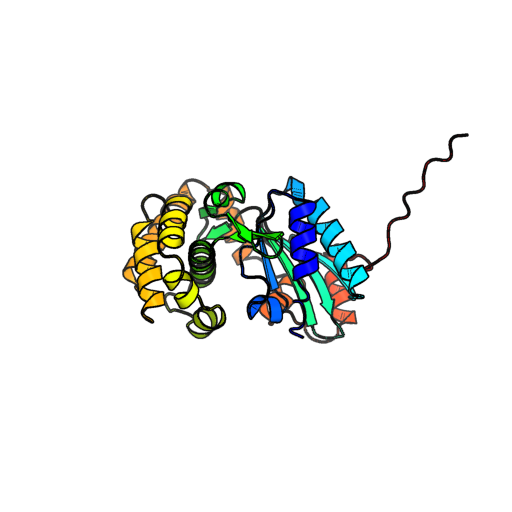161 C C . GLY A 1 150 ? -12.102 -3.953 -5.055 1.00 88.06 150 GLY A C 1
ATOM 1162 O O . GLY A 1 150 ? -11.355 -4.718 -5.657 1.00 88.06 150 GLY A O 1
ATOM 1163 N N . ARG A 1 151 ? -11.906 -3.630 -3.772 1.00 90.06 151 ARG A N 1
ATOM 1164 C CA . ARG A 1 151 ? -10.860 -4.197 -2.911 1.00 90.06 151 ARG A CA 1
ATOM 1165 C C . ARG A 1 151 ? -11.391 -5.161 -1.844 1.00 90.06 151 ARG A C 1
ATOM 1167 O O . ARG A 1 151 ? -10.625 -5.541 -0.969 1.00 90.06 151 ARG A O 1
ATOM 1174 N N . ASP A 1 152 ? -12.678 -5.508 -1.889 1.00 93.69 152 ASP A N 1
ATOM 1175 C CA . ASP A 1 152 ? -13.345 -6.399 -0.927 1.00 93.69 152 ASP A CA 1
ATOM 1176 C C . ASP A 1 152 ? -13.095 -6.022 0.551 1.00 93.69 152 ASP A C 1
ATOM 1178 O O . ASP A 1 152 ? -12.917 -6.881 1.412 1.00 93.69 152 ASP A O 1
ATOM 1182 N N . VAL A 1 153 ? -13.070 -4.720 0.878 1.00 94.75 153 VAL A N 1
ATOM 1183 C CA . VAL A 1 153 ? -12.761 -4.267 2.252 1.00 94.75 153 VAL A CA 1
ATOM 1184 C C . VAL A 1 153 ? -13.761 -4.838 3.263 1.00 94.75 153 VAL A C 1
ATOM 1186 O O . VAL A 1 153 ? -13.363 -5.274 4.339 1.00 94.75 153 VAL A O 1
ATOM 1189 N N . GLY A 1 154 ? -15.049 -4.892 2.908 1.00 96.31 154 GLY A N 1
ATOM 1190 C CA . GLY A 1 154 ? -16.080 -5.488 3.762 1.00 96.31 154 GLY A CA 1
ATOM 1191 C C . GLY A 1 154 ? -15.871 -6.989 3.992 1.00 96.31 154 GLY A C 1
ATOM 1192 O O . GLY A 1 154 ? -15.974 -7.445 5.129 1.00 96.31 154 GLY A O 1
ATOM 1193 N N . GLY A 1 155 ? -15.513 -7.752 2.951 1.00 96.75 155 GLY A N 1
ATOM 1194 C CA . GLY A 1 155 ? -15.213 -9.179 3.079 1.00 96.75 155 GLY A CA 1
ATOM 1195 C C . GLY A 1 155 ? -13.960 -9.451 3.908 1.00 96.75 155 GLY A C 1
ATOM 1196 O O . GLY A 1 155 ? -13.959 -10.365 4.730 1.00 96.75 155 GLY A O 1
ATOM 1197 N N . LEU A 1 156 ? -12.916 -8.631 3.765 1.00 96.88 156 LEU A N 1
ATOM 1198 C CA . LEU A 1 156 ? -11.704 -8.706 4.588 1.00 96.88 156 LEU A CA 1
ATOM 1199 C C . LEU A 1 156 ? -12.003 -8.484 6.080 1.00 96.88 156 LEU A C 1
ATOM 1201 O O . LEU A 1 156 ? -11.540 -9.256 6.919 1.00 96.88 156 LEU A O 1
ATOM 1205 N N . VAL A 1 157 ? -12.827 -7.480 6.400 1.00 97.81 157 VAL A N 1
ATOM 1206 C CA . VAL A 1 157 ? -13.281 -7.196 7.773 1.00 97.81 157 VAL A CA 1
ATOM 1207 C C . VAL A 1 157 ? -14.113 -8.357 8.329 1.00 97.81 157 VAL A C 1
ATOM 1209 O O . VAL A 1 157 ? -13.873 -8.795 9.454 1.00 97.81 157 VAL A O 1
ATOM 1212 N N . ALA A 1 158 ? -15.043 -8.897 7.536 1.00 98.00 158 ALA A N 1
ATOM 1213 C CA . ALA A 1 158 ? -15.896 -10.011 7.949 1.00 98.00 158 ALA A CA 1
ATOM 1214 C C . ALA A 1 158 ? -15.105 -11.299 8.242 1.00 98.00 158 ALA A C 1
ATOM 1216 O O . ALA A 1 158 ? -15.437 -12.025 9.179 1.00 98.00 158 ALA A O 1
ATOM 1217 N N . ARG A 1 159 ? -14.058 -11.588 7.453 1.00 97.56 159 ARG A N 1
ATOM 1218 C CA . ARG A 1 159 ? -13.244 -12.812 7.575 1.00 97.56 159 ARG A CA 1
ATOM 1219 C C . ARG A 1 159 ? -12.358 -12.841 8.823 1.00 97.56 159 ARG A C 1
ATOM 1221 O O . ARG A 1 159 ? -12.022 -13.928 9.277 1.00 97.56 159 ARG A O 1
ATOM 1228 N N . ASP A 1 160 ? -11.965 -11.688 9.365 1.00 98.25 160 ASP A N 1
ATOM 1229 C CA . ASP A 1 160 ? -10.988 -11.615 10.460 1.00 98.25 160 ASP A CA 1
ATOM 1230 C C . ASP A 1 160 ? -11.220 -10.388 11.360 1.00 98.25 160 ASP A C 1
ATOM 1232 O O . ASP A 1 160 ? -10.447 -9.426 11.394 1.00 98.25 160 ASP A O 1
ATOM 1236 N N . ARG A 1 161 ? -12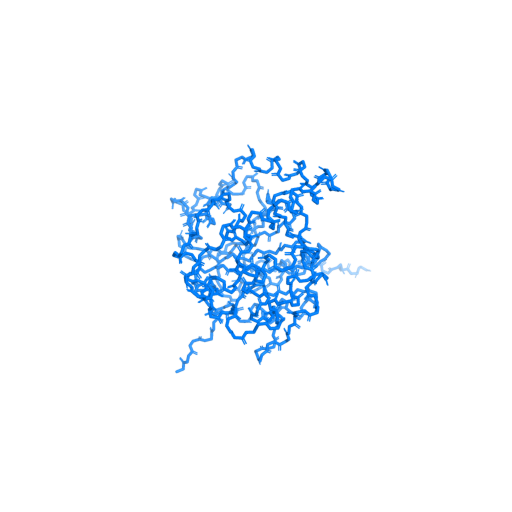.316 -10.427 12.126 1.00 98.31 161 ARG A N 1
ATOM 1237 C CA . ARG A 1 161 ? -12.679 -9.355 13.070 1.00 98.31 161 ARG A CA 1
ATOM 1238 C C . ARG A 1 161 ? -11.649 -9.151 14.181 1.00 98.31 161 ARG A C 1
ATOM 1240 O O . ARG A 1 161 ? -11.500 -8.034 14.678 1.00 98.31 161 ARG A O 1
ATOM 1247 N N . ASP A 1 162 ? -10.934 -10.201 14.573 1.00 98.25 162 ASP A N 1
ATOM 1248 C CA . ASP A 1 162 ? -9.880 -10.084 15.581 1.00 98.25 162 ASP A CA 1
ATOM 1249 C C . ASP A 1 162 ? -8.656 -9.363 15.016 1.00 98.25 162 ASP A C 1
ATOM 1251 O O . ASP A 1 162 ? -8.160 -8.441 15.665 1.00 98.25 162 ASP A O 1
ATOM 1255 N N . GLY A 1 163 ? -8.256 -9.659 13.775 1.00 98.00 163 GLY A N 1
ATOM 1256 C CA . GLY A 1 163 ? -7.227 -8.897 13.066 1.00 98.00 163 GLY A CA 1
ATOM 1257 C C . GLY A 1 163 ? -7.587 -7.419 12.900 1.00 98.00 163 GLY A C 1
ATOM 1258 O O . GLY A 1 163 ? -6.714 -6.561 13.034 1.00 98.00 163 GLY A O 1
ATOM 1259 N N . VAL A 1 164 ? -8.869 -7.083 12.698 1.00 98.50 164 VAL A N 1
ATOM 1260 C CA . VAL A 1 164 ? -9.341 -5.683 12.679 1.00 98.50 164 VAL A CA 1
ATOM 1261 C C . VAL A 1 164 ? -9.113 -5.002 14.029 1.00 98.50 164 VAL A C 1
ATOM 1263 O O . VAL A 1 164 ? -8.540 -3.913 14.075 1.00 98.50 164 VAL A O 1
ATOM 1266 N N . ARG A 1 165 ? -9.538 -5.628 15.133 1.00 98.44 165 ARG A N 1
ATOM 1267 C CA . ARG A 1 165 ? -9.383 -5.067 16.489 1.00 98.44 165 ARG A CA 1
ATOM 1268 C C . ARG A 1 165 ? -7.918 -4.926 16.882 1.00 98.44 165 ARG A C 1
ATOM 1270 O O . ARG A 1 165 ? -7.530 -3.893 17.426 1.00 98.44 165 ARG A O 1
ATOM 1277 N N . GLU A 1 166 ? -7.119 -5.950 16.607 1.00 98.19 166 GLU A N 1
ATOM 1278 C CA . GLU A 1 166 ? -5.687 -5.962 16.892 1.00 98.19 166 GLU A CA 1
ATOM 1279 C C . GLU A 1 166 ? -4.970 -4.858 16.111 1.00 98.19 166 GLU A C 1
ATOM 1281 O O . GLU A 1 166 ? -4.285 -4.026 16.706 1.00 98.19 166 GLU A O 1
ATOM 1286 N N . THR A 1 167 ? -5.229 -4.754 14.806 1.00 98.25 167 THR A N 1
ATOM 1287 C CA . THR A 1 167 ? -4.649 -3.702 13.960 1.00 98.25 167 THR A CA 1
ATOM 1288 C C . THR A 1 167 ? -5.101 -2.315 14.404 1.00 98.25 167 THR A C 1
ATOM 1290 O O . THR A 1 167 ? -4.276 -1.420 14.560 1.00 98.25 167 THR A O 1
ATOM 1293 N N . ALA A 1 168 ? -6.391 -2.112 14.678 1.00 97.88 168 ALA A N 1
ATOM 1294 C CA . ALA A 1 168 ? -6.899 -0.833 15.169 1.00 97.88 168 ALA A CA 1
ATOM 1295 C C . ALA A 1 168 ? -6.198 -0.395 16.466 1.00 97.88 168 ALA A C 1
ATOM 1297 O O . ALA A 1 168 ? -5.792 0.764 16.582 1.00 97.88 168 ALA A O 1
ATOM 1298 N N . ARG A 1 169 ? -5.995 -1.323 17.410 1.00 97.62 169 ARG A N 1
ATOM 1299 C CA . ARG A 1 169 ? -5.273 -1.059 18.661 1.00 97.62 169 ARG A CA 1
ATOM 1300 C C . ARG A 1 169 ? -3.819 -0.674 18.406 1.00 97.62 169 ARG A C 1
ATOM 1302 O O . ARG A 1 169 ? -3.352 0.303 18.988 1.00 97.62 169 ARG A O 1
ATOM 1309 N N . LEU A 1 170 ? -3.128 -1.412 17.536 1.00 96.56 170 LEU A N 1
ATOM 1310 C CA . LEU A 1 170 ? -1.726 -1.158 17.190 1.00 96.56 170 LEU A CA 1
ATOM 1311 C C . LEU A 1 170 ? -1.536 0.211 16.523 1.00 96.56 170 LEU A C 1
ATOM 1313 O O . LEU A 1 170 ? -0.610 0.938 16.875 1.00 96.56 170 LEU A O 1
ATOM 1317 N N . LEU A 1 171 ? -2.412 0.569 15.580 1.00 95.62 171 LEU A N 1
ATOM 1318 C CA . LEU A 1 171 ? -2.220 1.749 14.731 1.00 95.62 171 LEU A CA 1
ATOM 1319 C C . LEU A 1 171 ? -2.775 3.043 15.330 1.00 95.62 171 LEU A C 1
ATOM 1321 O O . LEU A 1 171 ? -2.239 4.124 15.086 1.00 95.62 171 LEU A O 1
ATOM 1325 N N . LEU A 1 172 ? -3.881 2.952 16.071 1.00 94.62 172 LEU A N 1
ATOM 1326 C CA . LEU A 1 172 ? -4.677 4.117 16.465 1.00 94.62 172 LEU A CA 1
ATOM 1327 C C . LEU A 1 172 ? -4.803 4.281 17.981 1.00 94.62 172 LEU A C 1
ATOM 1329 O O . LEU A 1 172 ? -5.331 5.298 18.434 1.00 94.62 172 LEU A O 1
ATOM 1333 N N . GLY A 1 173 ? -4.305 3.323 18.773 1.00 92.81 173 GLY A N 1
ATOM 1334 C CA . GLY A 1 173 ? -4.276 3.395 20.233 1.00 92.81 173 GLY A CA 1
ATOM 1335 C C . GLY A 1 173 ? -5.631 3.830 20.814 1.00 92.81 173 GLY A C 1
ATOM 1336 O O . GLY A 1 173 ? -6.608 3.110 20.641 1.00 92.81 173 GLY A O 1
ATOM 1337 N N . PRO A 1 174 ? -5.744 5.015 21.449 1.00 94.81 174 PRO A N 1
ATOM 1338 C CA . PRO A 1 174 ? -7.012 5.517 21.996 1.00 94.81 174 PRO A CA 1
ATOM 1339 C C . PRO A 1 174 ? -8.179 5.651 21.000 1.00 94.81 174 PRO A C 1
ATOM 1341 O O . PRO A 1 174 ? -9.331 5.734 21.424 1.00 94.81 174 PRO A O 1
ATOM 1344 N N . ALA A 1 175 ? -7.904 5.727 19.695 1.00 95.25 175 ALA A N 1
ATOM 1345 C CA . ALA A 1 175 ? -8.919 5.813 18.646 1.00 95.25 175 ALA A CA 1
ATOM 1346 C C . ALA A 1 175 ? -9.265 4.450 18.012 1.00 95.25 175 ALA A C 1
ATOM 1348 O O . ALA A 1 175 ? -9.996 4.410 17.019 1.00 95.25 175 ALA A O 1
ATOM 1349 N N . ASP A 1 176 ? -8.795 3.336 18.582 1.00 97.12 176 ASP A N 1
ATOM 1350 C CA . ASP A 1 176 ? -9.048 1.982 18.079 1.00 97.12 176 ASP A CA 1
ATOM 1351 C C . ASP A 1 176 ? -10.544 1.673 17.914 1.00 97.12 176 ASP A C 1
ATOM 1353 O O . ASP A 1 176 ? -10.972 1.217 16.854 1.00 97.12 176 ASP A O 1
ATOM 1357 N N . ARG A 1 177 ? -11.373 2.015 18.905 1.00 98.00 177 ARG A N 1
ATOM 1358 C CA . ARG A 1 177 ? -12.828 1.797 18.871 1.00 98.00 177 ARG A CA 1
ATOM 1359 C C . ARG A 1 177 ? -13.494 2.500 17.696 1.00 98.00 177 ARG A C 1
ATOM 1361 O O . ARG A 1 177 ? -14.410 1.942 17.105 1.00 98.00 177 ARG A O 1
ATOM 1368 N N . ALA A 1 178 ? -13.034 3.702 17.350 1.00 97.19 178 ALA A N 1
ATOM 1369 C CA . ALA A 1 178 ? -13.563 4.436 16.206 1.00 97.19 178 ALA A CA 1
ATOM 1370 C C . ALA A 1 178 ? -13.211 3.727 14.889 1.00 97.19 178 ALA A C 1
ATOM 1372 O O . ALA A 1 178 ? -14.041 3.632 13.992 1.00 97.19 178 ALA A O 1
ATOM 1373 N N . MET A 1 179 ? -12.013 3.157 14.779 1.00 97.12 179 MET A N 1
ATOM 1374 C CA . MET A 1 179 ? -11.635 2.369 13.606 1.00 97.12 179 MET A CA 1
ATOM 1375 C C . MET A 1 179 ? -12.427 1.069 13.497 1.00 97.12 179 MET A C 1
ATOM 1377 O O . MET A 1 179 ? -12.908 0.744 12.416 1.00 97.12 179 MET A O 1
ATOM 1381 N N . VAL A 1 180 ? -12.612 0.352 14.608 1.00 98.44 180 VAL A N 1
ATOM 1382 C CA . VAL A 1 180 ? -13.425 -0.873 14.637 1.00 98.44 180 VAL A CA 1
ATOM 1383 C C . VAL A 1 180 ? -14.864 -0.567 14.215 1.00 98.44 180 VAL A C 1
ATOM 1385 O O . VAL A 1 180 ? -15.380 -1.225 13.319 1.00 98.44 180 VAL A O 1
ATOM 1388 N N . GLN A 1 181 ? -15.477 0.487 14.766 1.00 98.25 181 GLN A N 1
ATOM 1389 C CA . GLN A 1 181 ? -16.828 0.923 14.384 1.00 98.25 181 GLN A CA 1
ATOM 1390 C C . GLN A 1 181 ? -16.933 1.281 12.899 1.00 98.25 181 GLN A C 1
ATOM 1392 O O . GLN A 1 181 ? -17.893 0.895 12.234 1.00 98.25 181 GLN A O 1
ATOM 1397 N N . LEU A 1 182 ? -15.947 2.004 12.359 1.00 97.12 182 LEU A N 1
ATOM 1398 C CA . LEU A 1 182 ? -15.930 2.349 10.940 1.00 97.12 182 LEU A CA 1
ATOM 1399 C C . LEU A 1 182 ? -15.785 1.098 10.058 1.00 97.12 182 LEU A C 1
ATOM 1401 O O . LEU A 1 182 ? -16.472 0.993 9.045 1.00 97.12 182 LEU A O 1
ATOM 1405 N N . ALA A 1 183 ? -14.934 0.145 10.446 1.00 97.69 183 ALA A N 1
ATOM 1406 C CA . ALA A 1 183 ? -14.759 -1.116 9.730 1.00 97.69 183 ALA A CA 1
ATOM 1407 C C . ALA A 1 183 ? -16.048 -1.959 9.734 1.00 97.69 183 ALA A C 1
ATOM 1409 O O . ALA A 1 183 ? -16.489 -2.394 8.672 1.00 97.69 183 ALA A O 1
ATOM 1410 N N . GLU A 1 184 ? -16.699 -2.114 10.889 1.00 98.25 184 GLU A N 1
ATOM 1411 C CA . GLU A 1 184 ? -17.989 -2.812 11.025 1.00 98.25 184 GLU A CA 1
ATOM 1412 C C . GLU A 1 184 ? -19.108 -2.117 10.228 1.00 98.25 184 GLU A C 1
ATOM 1414 O O . GLU A 1 184 ? -19.971 -2.771 9.636 1.00 98.25 184 GLU A O 1
ATOM 1419 N N . ALA A 1 185 ? -19.097 -0.780 10.158 1.00 97.38 185 ALA A N 1
ATOM 1420 C CA . ALA A 1 185 ? -20.028 -0.041 9.312 1.00 97.38 185 ALA A CA 1
ATOM 1421 C C . ALA A 1 185 ? -19.810 -0.366 7.826 1.00 97.38 185 ALA A C 1
ATOM 1423 O O . ALA A 1 185 ? -20.787 -0.649 7.131 1.00 97.38 185 ALA A O 1
ATOM 1424 N N . VAL A 1 186 ? -18.555 -0.380 7.359 1.00 96.81 186 VAL A N 1
ATOM 1425 C CA . VAL A 1 186 ? -18.196 -0.710 5.968 1.00 96.81 186 VAL A CA 1
ATOM 1426 C C . VAL A 1 186 ? -18.554 -2.155 5.621 1.00 96.81 186 VAL A C 1
ATOM 1428 O O . VAL A 1 186 ? -19.106 -2.384 4.545 1.00 96.81 186 VAL A O 1
ATOM 1431 N N . GLU A 1 187 ? -18.316 -3.107 6.529 1.00 97.56 187 GLU A N 1
ATOM 1432 C CA . GLU A 1 187 ? -18.790 -4.497 6.412 1.00 97.56 187 GLU A CA 1
ATOM 1433 C C . GLU A 1 187 ? -20.309 -4.537 6.181 1.00 97.56 187 GLU A C 1
ATOM 1435 O O . GLU A 1 187 ? -20.791 -5.207 5.270 1.00 97.56 187 GLU A O 1
ATOM 1440 N N . GLY A 1 188 ? -21.065 -3.749 6.949 1.00 97.00 188 GLY A N 1
ATOM 1441 C CA . GLY A 1 188 ? -22.515 -3.611 6.811 1.00 97.00 188 GLY A CA 1
ATOM 1442 C C . GLY A 1 188 ? -22.992 -2.716 5.659 1.00 97.00 188 GLY A C 1
ATOM 1443 O O . GLY A 1 188 ? -24.174 -2.367 5.636 1.00 97.00 188 GLY A O 1
ATOM 1444 N N . GLY A 1 189 ? -22.111 -2.286 4.747 1.00 96.06 189 GLY A N 1
ATOM 1445 C CA . GLY A 1 189 ? -22.456 -1.417 3.613 1.00 96.06 189 GLY A CA 1
ATOM 1446 C C . GLY A 1 189 ? -22.858 0.012 4.001 1.00 96.06 189 GLY A C 1
ATOM 1447 O O . GLY A 1 189 ? -23.539 0.694 3.235 1.00 96.06 189 GLY A O 1
ATOM 1448 N N . ARG A 1 190 ? -22.464 0.471 5.193 1.00 96.19 190 ARG A N 1
ATOM 1449 C CA . ARG A 1 190 ? -22.736 1.810 5.736 1.00 96.19 190 ARG A CA 1
ATOM 1450 C C . ARG A 1 190 ? -21.447 2.597 5.959 1.00 96.19 190 ARG A C 1
ATOM 1452 O O . ARG A 1 190 ? -20.352 2.051 6.009 1.00 96.19 190 ARG A O 1
ATOM 1459 N N . TRP A 1 191 ? -21.588 3.906 6.139 1.00 94.69 191 TRP A N 1
ATOM 1460 C CA . TRP A 1 191 ? -20.469 4.794 6.436 1.00 94.69 191 TRP A CA 1
ATOM 1461 C C . TRP A 1 191 ? -20.701 5.539 7.746 1.00 94.69 191 TRP A C 1
ATOM 1463 O O . TRP A 1 191 ? -21.586 6.392 7.833 1.00 94.69 191 TRP A O 1
ATOM 1473 N N . ASP A 1 192 ? -19.913 5.221 8.773 1.00 95.50 192 ASP A N 1
ATOM 1474 C CA . ASP A 1 192 ? -20.001 5.900 10.064 1.00 95.50 192 ASP A CA 1
ATOM 1475 C C . ASP A 1 192 ? -19.139 7.172 10.068 1.00 95.50 192 ASP A C 1
ATOM 1477 O O . ASP A 1 192 ? -17.948 7.174 10.394 1.00 95.50 192 ASP A O 1
ATOM 1481 N N . ARG A 1 193 ? -19.773 8.297 9.719 1.00 93.81 193 ARG A N 1
ATOM 1482 C CA . ARG A 1 193 ? -19.133 9.622 9.705 1.00 93.81 193 ARG A CA 1
ATOM 1483 C C . ARG A 1 193 ? -18.610 10.046 11.081 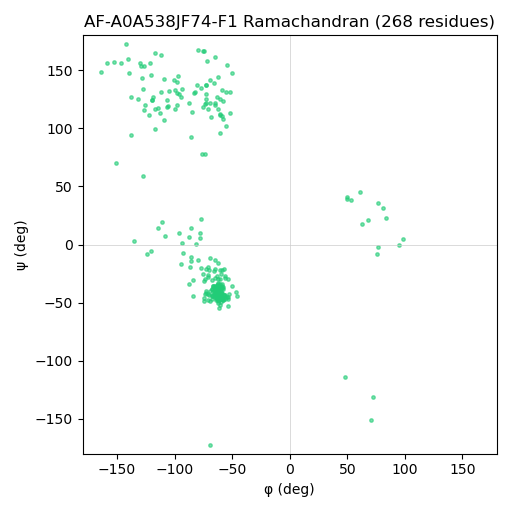1.00 93.81 193 ARG A C 1
ATOM 1485 O O . ARG A 1 193 ? -17.636 10.798 11.153 1.00 93.81 193 ARG A O 1
ATOM 1492 N N . ARG A 1 194 ? -19.232 9.598 12.176 1.00 94.75 194 ARG A N 1
ATOM 1493 C CA . ARG A 1 194 ? -18.812 9.965 13.535 1.00 94.75 194 ARG A CA 1
ATOM 1494 C C . ARG A 1 194 ? -17.540 9.216 13.910 1.00 94.75 194 ARG A C 1
ATOM 1496 O O . ARG A 1 194 ? -16.595 9.839 14.392 1.00 94.75 194 ARG A O 1
ATOM 1503 N N . ALA A 1 195 ? -17.503 7.915 13.646 1.00 95.06 195 ALA A N 1
ATOM 1504 C CA . ALA A 1 195 ? -16.324 7.080 13.823 1.00 95.06 195 ALA A CA 1
ATOM 1505 C C . ALA A 1 195 ? -15.140 7.609 12.994 1.00 95.06 195 ALA A C 1
ATOM 1507 O O . ALA A 1 195 ? -14.059 7.855 13.535 1.00 95.06 195 ALA A O 1
ATOM 1508 N N . LEU A 1 196 ? -15.381 7.925 11.717 1.00 93.25 196 LEU A N 1
ATOM 1509 C CA . LEU A 1 196 ? -14.409 8.581 10.840 1.00 93.25 196 LEU A CA 1
ATOM 1510 C C . LEU A 1 196 ? -13.864 9.881 11.450 1.00 93.25 196 LEU A C 1
ATOM 1512 O O . LEU A 1 196 ? -12.652 10.052 11.574 1.00 93.25 196 LEU A O 1
ATOM 1516 N N . THR A 1 197 ? -14.756 10.782 11.867 1.00 92.25 197 THR A N 1
ATOM 1517 C CA . THR A 1 197 ? -14.380 12.080 12.447 1.00 92.25 197 THR A CA 1
ATOM 1518 C C . THR A 1 197 ? -13.531 11.912 13.707 1.00 92.25 197 THR A C 1
ATOM 1520 O O . THR A 1 197 ? -12.538 12.617 13.887 1.00 92.25 197 THR A O 1
ATOM 1523 N N . ASN A 1 198 ? -13.893 10.975 14.585 1.00 94.06 198 ASN A N 1
ATOM 1524 C CA . ASN A 1 198 ? -13.151 10.710 15.817 1.00 94.06 198 ASN A CA 1
ATOM 1525 C C . ASN A 1 198 ? -11.729 10.214 15.527 1.00 94.06 198 ASN A C 1
ATOM 1527 O O . ASN A 1 198 ? -10.772 10.712 16.120 1.00 94.06 198 ASN A O 1
ATOM 1531 N N . MET A 1 199 ? -11.584 9.289 14.578 1.00 93.94 199 MET A N 1
ATOM 1532 C CA . MET A 1 199 ? -10.280 8.783 14.147 1.00 93.94 199 MET A CA 1
ATOM 1533 C C . MET A 1 199 ? -9.442 9.886 13.471 1.00 93.94 199 MET A C 1
ATOM 1535 O O . MET A 1 199 ? -8.263 10.048 13.791 1.00 93.94 199 MET A O 1
ATOM 1539 N N . GLN A 1 200 ? -10.047 10.728 12.624 1.00 91.94 200 GLN A N 1
ATOM 1540 C CA . GLN A 1 200 ? -9.353 11.858 11.993 1.00 91.94 200 GLN A CA 1
ATOM 1541 C C . GLN A 1 200 ? -8.880 12.900 13.015 1.00 91.94 200 GLN A C 1
ATOM 1543 O O . GLN A 1 200 ? -7.746 13.367 12.922 1.00 91.94 200 GLN A O 1
ATOM 1548 N N . ARG A 1 201 ? -9.707 13.242 14.013 1.00 93.06 201 ARG A N 1
ATOM 1549 C CA . ARG A 1 201 ? -9.321 14.155 15.106 1.00 93.06 201 ARG A CA 1
ATOM 1550 C C . ARG A 1 201 ? -8.121 13.629 15.878 1.00 93.06 201 ARG A C 1
ATOM 1552 O O . ARG A 1 201 ? -7.218 14.400 16.186 1.00 93.06 201 ARG A O 1
ATOM 1559 N N . TRP A 1 202 ? -8.093 12.327 16.150 1.00 94.38 202 TRP A N 1
ATOM 1560 C CA . TRP A 1 202 ? -6.942 11.698 16.785 1.00 94.38 202 TRP A CA 1
ATOM 1561 C C . TRP A 1 202 ? -5.688 11.785 15.907 1.00 94.38 202 TRP A C 1
ATOM 1563 O O . TRP A 1 202 ? -4.637 12.169 16.414 1.00 94.38 202 TRP A O 1
ATOM 1573 N N . CYS A 1 203 ? -5.791 11.528 14.597 1.00 92.81 203 CYS A N 1
ATOM 1574 C CA . CYS A 1 203 ? -4.655 11.672 13.677 1.00 92.81 203 CYS A CA 1
ATOM 1575 C C . CYS A 1 203 ? -4.122 13.112 13.665 1.00 92.81 203 CYS A C 1
ATOM 1577 O O . CYS A 1 203 ? -2.921 13.327 13.785 1.00 92.81 203 CYS A O 1
ATOM 1579 N N . VAL A 1 204 ? -5.006 14.110 13.593 1.00 92.62 204 VAL A N 1
ATOM 1580 C CA . VAL A 1 204 ? -4.608 15.525 13.650 1.00 92.62 204 VAL A CA 1
ATOM 1581 C C . VAL A 1 204 ? -3.928 15.847 14.983 1.00 92.62 204 VAL A C 1
ATOM 1583 O O . VAL A 1 204 ? -2.847 16.429 14.978 1.00 92.62 204 VAL A O 1
ATOM 1586 N N . ALA A 1 205 ? -4.494 15.424 16.117 1.00 94.94 205 ALA A N 1
ATOM 1587 C CA . ALA A 1 205 ? -3.891 15.655 17.430 1.00 94.94 205 ALA A CA 1
ATOM 1588 C C . ALA A 1 205 ? -2.511 14.986 17.552 1.00 94.94 205 ALA A C 1
ATOM 1590 O O . ALA A 1 205 ? -1.567 15.599 18.045 1.00 94.94 205 ALA A O 1
ATOM 1591 N N . ARG A 1 206 ? -2.370 13.758 17.042 1.00 94.38 206 ARG A N 1
ATOM 1592 C CA . ARG A 1 206 ? -1.095 13.034 17.002 1.00 94.38 206 ARG A CA 1
ATOM 1593 C C . ARG A 1 206 ? -0.063 13.717 16.110 1.00 94.38 206 ARG A C 1
ATOM 1595 O O . ARG A 1 206 ? 1.106 13.740 16.472 1.00 94.38 206 ARG A O 1
ATOM 1602 N N . SER A 1 207 ? -0.473 14.314 14.990 1.00 94.69 207 SER A N 1
ATOM 1603 C CA . SER A 1 207 ? 0.454 14.987 14.068 1.00 94.69 207 SER A CA 1
ATOM 1604 C C . SER A 1 207 ? 1.225 16.140 14.724 1.00 94.69 207 SER A C 1
ATOM 1606 O O . SER A 1 207 ? 2.351 16.432 14.327 1.00 94.69 207 SER A O 1
ATOM 1608 N N . LEU A 1 208 ? 0.668 16.743 15.782 1.00 95.19 208 LEU A N 1
ATOM 1609 C CA . LEU A 1 208 ? 1.333 17.790 16.565 1.00 95.19 208 LEU A CA 1
ATOM 1610 C C . LEU A 1 208 ? 2.582 17.278 17.297 1.00 95.19 208 LEU A C 1
ATOM 1612 O O . LEU A 1 208 ? 3.456 18.069 17.638 1.00 95.19 208 LEU A O 1
ATOM 1616 N N . GLN A 1 209 ? 2.685 15.965 17.518 1.00 95.25 209 GLN A N 1
ATOM 1617 C CA . GLN A 1 209 ? 3.856 15.327 18.125 1.00 95.25 209 GLN A CA 1
ATOM 1618 C C . GLN A 1 209 ? 4.944 15.003 17.088 1.00 95.25 209 GLN A C 1
ATOM 1620 O O . GLN A 1 209 ? 6.067 14.671 17.457 1.00 95.25 209 GLN A O 1
ATOM 1625 N N . GLU A 1 210 ? 4.637 15.121 15.793 1.00 94.50 210 GLU A N 1
ATOM 1626 C CA . GLU A 1 210 ? 5.538 14.794 14.687 1.00 94.50 210 GLU A CA 1
ATOM 1627 C C . GLU A 1 210 ? 5.651 15.970 13.691 1.00 94.50 210 GLU A C 1
ATOM 1629 O O . GLU A 1 210 ? 5.361 15.811 12.500 1.00 94.50 210 GLU A O 1
ATOM 1634 N N . PRO A 1 211 ? 6.096 17.170 14.121 1.00 94.62 211 PRO A N 1
ATOM 1635 C CA . PRO A 1 211 ? 6.043 18.379 13.291 1.00 94.62 211 PRO A CA 1
ATOM 1636 C C . PRO A 1 211 ? 6.817 18.246 11.971 1.00 94.62 211 PRO A C 1
ATOM 1638 O O . PRO A 1 211 ? 6.384 18.762 10.942 1.00 94.62 211 PRO A O 1
ATOM 1641 N N . ALA A 1 212 ? 7.930 17.506 11.962 1.00 94.44 212 ALA A N 1
ATOM 1642 C CA . ALA A 1 212 ? 8.698 17.235 10.746 1.00 94.44 212 ALA A CA 1
ATOM 1643 C C . ALA A 1 212 ? 7.928 16.361 9.735 1.00 94.44 212 ALA A C 1
ATOM 1645 O O . ALA A 1 212 ? 8.032 16.565 8.521 1.00 94.44 212 ALA A O 1
ATOM 1646 N N . VAL A 1 213 ? 7.128 15.408 10.224 1.00 92.94 213 VAL A N 1
ATOM 1647 C CA . VAL A 1 213 ? 6.298 14.528 9.387 1.00 92.94 213 VAL A CA 1
ATOM 1648 C C . VAL A 1 213 ? 5.112 15.301 8.832 1.00 92.94 213 VAL A C 1
ATOM 1650 O O . VAL A 1 213 ? 4.847 15.226 7.633 1.00 92.94 213 VAL A O 1
ATOM 1653 N N . LEU A 1 214 ? 4.469 16.123 9.666 1.00 92.94 214 LEU A N 1
ATOM 1654 C CA . LEU A 1 214 ? 3.419 17.037 9.231 1.00 92.94 214 LEU A CA 1
ATOM 1655 C C . LEU A 1 214 ? 3.928 18.002 8.150 1.00 92.94 214 LEU A C 1
ATOM 1657 O O . LEU A 1 214 ? 3.295 18.126 7.104 1.00 92.94 214 LEU A O 1
ATOM 1661 N N . ALA A 1 215 ? 5.090 18.633 8.347 1.00 94.25 215 ALA A N 1
ATOM 1662 C CA . ALA A 1 215 ? 5.680 19.544 7.364 1.00 94.25 215 ALA A CA 1
ATOM 1663 C C . ALA A 1 215 ? 5.987 18.845 6.029 1.00 94.25 215 ALA A C 1
ATOM 1665 O O . ALA A 1 215 ? 5.688 19.384 4.962 1.00 94.25 215 ALA A O 1
ATOM 1666 N N . THR A 1 216 ? 6.537 17.629 6.082 1.00 92.06 216 THR A N 1
ATOM 1667 C CA . THR A 1 216 ? 6.811 16.811 4.889 1.00 92.06 216 THR A CA 1
ATOM 1668 C C . THR A 1 216 ? 5.521 16.437 4.161 1.00 92.06 216 THR A C 1
ATOM 1670 O O . THR A 1 216 ? 5.438 16.557 2.940 1.00 92.06 216 THR A O 1
ATOM 1673 N N . TRP A 1 217 ? 4.486 16.050 4.906 1.00 90.50 217 TRP A N 1
ATOM 1674 C CA . TRP A 1 217 ? 3.172 15.721 4.362 1.00 90.50 217 TRP A CA 1
ATOM 1675 C C . TRP A 1 217 ? 2.487 16.929 3.706 1.00 90.50 217 TRP A C 1
ATOM 1677 O O . TRP A 1 217 ? 1.962 16.803 2.600 1.00 90.50 217 TRP A O 1
ATOM 1687 N N . VAL A 1 218 ? 2.535 18.110 4.337 1.00 90.69 218 VAL A N 1
ATOM 1688 C CA . VAL A 1 218 ? 2.012 19.355 3.746 1.00 90.69 218 VAL A CA 1
ATOM 1689 C C . VAL A 1 218 ? 2.773 19.693 2.470 1.00 90.69 218 VAL A C 1
ATOM 1691 O O . VAL A 1 218 ? 2.146 19.951 1.446 1.00 90.69 218 VAL A O 1
ATOM 1694 N N . ARG A 1 219 ? 4.112 19.645 2.500 1.00 91.50 219 ARG A N 1
ATOM 1695 C CA . ARG A 1 219 ? 4.941 19.917 1.320 1.00 91.50 219 ARG A CA 1
ATOM 1696 C C . ARG A 1 219 ? 4.562 19.001 0.161 1.00 91.50 219 ARG A C 1
ATOM 1698 O O . ARG A 1 219 ? 4.323 19.505 -0.928 1.00 91.50 219 ARG A O 1
ATOM 1705 N N . GLN A 1 220 ? 4.410 17.702 0.416 1.00 88.31 220 GLN A N 1
ATOM 1706 C CA . GLN A 1 220 ? 4.032 16.739 -0.617 1.00 88.31 220 GLN A CA 1
ATOM 1707 C C . GLN A 1 220 ? 2.698 17.075 -1.287 1.00 88.31 220 GLN A C 1
ATOM 1709 O O . GLN A 1 220 ? 2.554 16.882 -2.488 1.00 88.31 220 GLN A O 1
ATOM 1714 N N . ARG A 1 221 ? 1.724 17.600 -0.536 1.00 85.44 221 ARG A N 1
ATOM 1715 C CA . ARG A 1 221 ? 0.430 18.017 -1.101 1.00 85.44 221 ARG A CA 1
ATOM 1716 C C . ARG A 1 221 ? 0.511 19.255 -1.986 1.00 85.44 221 ARG A C 1
ATOM 1718 O O . ARG A 1 221 ? -0.388 19.475 -2.790 1.00 85.44 221 ARG A O 1
ATOM 1725 N N . LEU A 1 222 ? 1.552 20.062 -1.816 1.00 88.38 222 LEU A N 1
ATOM 1726 C CA . LEU A 1 222 ? 1.793 21.269 -2.603 1.00 88.38 222 LEU A CA 1
ATOM 1727 C C . LEU A 1 222 ? 2.715 21.006 -3.802 1.00 88.38 222 LEU A C 1
ATOM 1729 O O . LEU A 1 222 ? 2.775 21.821 -4.721 1.00 88.38 222 LEU A O 1
ATOM 1733 N N . THR A 1 223 ? 3.438 19.886 -3.804 1.00 88.44 223 THR A N 1
ATOM 1734 C CA . THR A 1 223 ? 4.327 19.489 -4.895 1.00 88.44 223 THR A CA 1
ATOM 1735 C C . THR A 1 223 ? 3.528 18.845 -6.028 1.00 88.44 223 THR A C 1
ATOM 1737 O O . THR A 1 223 ? 2.629 18.037 -5.799 1.00 88.44 223 THR A O 1
ATOM 1740 N N . ARG A 1 224 ? 3.856 19.200 -7.277 1.00 87.50 224 ARG A N 1
ATOM 1741 C CA . ARG A 1 224 ? 3.280 18.534 -8.452 1.00 87.50 224 ARG A CA 1
ATOM 1742 C C . ARG A 1 224 ? 3.743 17.070 -8.498 1.00 87.50 224 ARG A C 1
ATOM 1744 O O . ARG A 1 224 ? 4.915 16.819 -8.217 1.00 87.50 224 ARG A O 1
ATOM 1751 N N . PRO A 1 225 ? 2.865 16.114 -8.839 1.00 89.31 225 PRO A N 1
ATOM 1752 C CA . PRO A 1 225 ? 3.273 14.722 -8.993 1.00 89.31 225 PRO A CA 1
ATOM 1753 C C . PRO A 1 225 ? 4.302 14.593 -10.125 1.00 89.31 225 PRO A C 1
ATOM 1755 O O . PRO A 1 225 ? 4.213 15.296 -11.127 1.00 89.31 225 PRO A O 1
ATOM 1758 N N . CYS A 1 226 ? 5.281 13.699 -9.969 1.00 93.06 226 CYS A N 1
ATOM 1759 C CA . CYS A 1 226 ? 6.169 13.336 -11.072 1.00 93.06 226 CYS A CA 1
ATOM 1760 C C . CYS A 1 226 ? 5.444 12.415 -12.071 1.00 93.06 226 CYS A C 1
ATOM 1762 O O . CYS A 1 226 ? 4.409 11.822 -11.746 1.00 93.06 226 CYS A O 1
ATOM 1764 N N . ALA A 1 227 ? 6.027 12.216 -13.257 1.00 91.94 227 ALA A N 1
ATOM 1765 C CA . ALA A 1 227 ? 5.438 11.413 -14.335 1.00 91.94 227 ALA A CA 1
ATOM 1766 C C . ALA A 1 227 ? 5.096 9.963 -13.920 1.00 91.94 227 ALA A C 1
ATOM 1768 O O . ALA A 1 227 ? 4.145 9.365 -14.435 1.00 91.94 227 ALA A O 1
ATOM 1769 N N . VAL A 1 228 ? 5.837 9.393 -12.960 1.00 93.38 228 VAL A N 1
ATOM 1770 C CA . VAL A 1 228 ? 5.544 8.072 -12.381 1.00 93.38 228 VAL A CA 1
ATOM 1771 C C . VAL A 1 228 ? 4.267 8.103 -11.540 1.00 93.38 228 VAL A C 1
ATOM 1773 O O . VAL A 1 228 ? 3.387 7.258 -11.722 1.00 93.38 228 VAL A O 1
ATOM 1776 N N . LEU A 1 229 ? 4.132 9.085 -10.644 1.00 92.19 229 LEU A N 1
ATOM 1777 C CA . LEU A 1 229 ? 2.955 9.226 -9.781 1.00 92.19 229 LEU A CA 1
ATOM 1778 C C . LEU A 1 229 ? 1.695 9.567 -10.589 1.00 92.19 229 LEU A C 1
ATOM 1780 O O . LEU A 1 229 ? 0.617 9.051 -10.283 1.00 92.19 229 LEU A O 1
ATOM 1784 N N . GLU A 1 230 ? 1.826 10.357 -11.655 1.00 91.44 230 GLU A N 1
ATOM 1785 C CA . GLU A 1 230 ? 0.739 10.608 -12.609 1.00 91.44 230 GLU A CA 1
ATOM 1786 C C . GLU A 1 230 ? 0.280 9.315 -13.293 1.00 91.44 230 GLU A C 1
ATOM 1788 O O . GLU A 1 230 ? -0.914 9.005 -13.294 1.00 91.44 230 GLU A O 1
ATOM 1793 N N . GLY A 1 231 ? 1.215 8.499 -13.792 1.00 90.94 231 GLY A N 1
ATOM 1794 C CA . GLY A 1 231 ? 0.897 7.196 -14.381 1.00 90.94 231 GLY A CA 1
ATOM 1795 C C . GLY A 1 231 ? 0.233 6.236 -13.386 1.00 90.94 231 GLY A C 1
ATOM 1796 O O . GLY A 1 231 ? -0.688 5.490 -13.738 1.00 90.94 231 GLY A O 1
ATOM 1797 N N . MET A 1 232 ? 0.649 6.267 -12.114 1.00 90.25 232 MET A N 1
ATOM 1798 C CA . MET A 1 232 ? 0.006 5.489 -11.051 1.00 90.25 232 MET A CA 1
ATOM 1799 C C . MET A 1 232 ? -1.435 5.952 -10.817 1.00 90.25 232 MET A C 1
ATOM 1801 O O . MET A 1 232 ? -2.336 5.108 -10.732 1.00 90.25 232 MET A O 1
ATOM 1805 N N . ALA A 1 233 ? -1.673 7.265 -10.749 1.00 87.31 233 ALA A N 1
ATOM 1806 C CA . ALA A 1 233 ? -3.008 7.846 -10.619 1.00 87.31 233 ALA A CA 1
ATOM 1807 C C . ALA A 1 233 ? -3.903 7.519 -11.829 1.00 87.31 233 ALA A C 1
ATOM 1809 O O . ALA A 1 233 ? -5.077 7.202 -11.646 1.00 87.31 233 ALA A O 1
ATOM 1810 N N . ALA A 1 234 ? -3.334 7.459 -13.036 1.00 85.69 234 ALA A N 1
ATOM 1811 C CA . ALA A 1 234 ? -4.005 7.083 -14.285 1.00 85.69 234 ALA A CA 1
ATOM 1812 C C . ALA A 1 234 ? -4.234 5.562 -14.460 1.00 85.69 234 ALA A C 1
ATOM 1814 O O . ALA A 1 234 ? -4.393 5.063 -15.577 1.00 85.69 234 ALA A O 1
ATOM 1815 N N . GLY A 1 235 ? -4.248 4.796 -13.365 1.00 85.56 235 GLY A N 1
ATOM 1816 C CA . GLY A 1 235 ? -4.521 3.357 -13.405 1.00 85.56 235 GLY A CA 1
ATOM 1817 C C . GLY A 1 235 ? -3.342 2.514 -13.892 1.00 85.56 235 GLY A C 1
ATOM 1818 O O . GLY A 1 235 ? -3.563 1.506 -14.560 1.00 85.56 235 GLY A O 1
ATOM 1819 N N . ARG A 1 236 ? -2.109 2.916 -13.543 1.00 89.88 236 ARG A N 1
ATOM 1820 C CA . ARG A 1 236 ? -0.850 2.218 -13.872 1.00 89.88 236 ARG A CA 1
ATOM 1821 C C . ARG A 1 236 ? -0.636 2.124 -15.378 1.00 89.88 236 ARG A C 1
ATOM 1823 O O . ARG A 1 236 ? -0.317 1.074 -15.946 1.00 89.88 236 ARG A O 1
ATOM 1830 N N . ARG A 1 237 ? -0.871 3.263 -16.027 1.00 88.75 237 ARG A N 1
ATOM 1831 C CA . ARG A 1 237 ? -0.738 3.424 -17.467 1.00 88.75 237 ARG A CA 1
ATOM 1832 C C . ARG A 1 237 ? 0.270 4.497 -17.798 1.00 88.75 237 ARG A C 1
ATOM 1834 O O . ARG A 1 237 ? 0.372 5.497 -17.095 1.00 88.75 237 ARG A O 1
ATOM 1841 N N . VAL A 1 238 ? 0.983 4.280 -18.893 1.00 87.62 238 VAL A N 1
ATOM 1842 C CA . VAL A 1 238 ? 1.848 5.305 -19.468 1.00 87.62 238 VAL A CA 1
ATOM 1843 C C . VAL A 1 238 ? 0.955 6.365 -20.126 1.00 87.62 238 VAL A C 1
ATOM 1845 O O . VAL A 1 238 ? 0.144 6.004 -20.986 1.00 87.62 238 VAL A O 1
ATOM 1848 N N . PRO A 1 239 ? 1.037 7.645 -19.722 1.00 83.12 239 PRO A N 1
ATOM 1849 C CA . PRO A 1 239 ? 0.287 8.709 -20.371 1.00 83.12 239 PRO A CA 1
ATOM 1850 C C . PRO A 1 239 ? 0.880 8.986 -21.760 1.00 83.12 239 PRO A C 1
ATOM 1852 O O . PRO A 1 239 ? 2.021 9.414 -21.889 1.00 83.12 239 PRO A O 1
ATOM 1855 N N . GLY A 1 240 ? 0.096 8.746 -22.812 1.00 85.81 240 GLY A N 1
ATOM 1856 C CA . GLY A 1 240 ? 0.505 9.050 -24.184 1.00 85.81 240 GLY A CA 1
ATOM 1857 C C . GLY A 1 240 ? 1.576 8.102 -24.735 1.00 85.81 240 GLY A C 1
ATOM 1858 O O . GLY A 1 240 ? 1.408 6.882 -24.703 1.00 85.81 240 GLY A O 1
ATOM 1859 N N . ASP A 1 241 ? 2.638 8.668 -25.316 1.00 89.50 241 ASP A N 1
ATOM 1860 C CA . ASP A 1 241 ? 3.701 7.901 -25.969 1.00 89.50 241 ASP A CA 1
ATOM 1861 C C . ASP A 1 241 ? 4.739 7.379 -24.968 1.00 89.50 241 ASP A C 1
ATOM 1863 O O . ASP A 1 241 ? 5.294 8.116 -24.153 1.00 89.50 241 ASP A O 1
ATOM 1867 N N . ARG A 1 242 ? 5.058 6.087 -25.084 1.00 89.62 242 ARG A N 1
ATOM 1868 C CA . ARG A 1 242 ? 5.991 5.405 -24.184 1.00 89.62 242 ARG A CA 1
ATOM 1869 C C . ARG A 1 242 ? 7.407 5.968 -24.220 1.00 89.62 242 ARG A C 1
ATOM 1871 O O . ARG A 1 242 ? 8.068 5.982 -23.184 1.00 89.62 242 ARG A O 1
ATOM 1878 N N . ARG A 1 243 ? 7.916 6.336 -25.395 1.00 88.81 243 ARG A N 1
ATOM 1879 C CA . ARG A 1 243 ? 9.294 6.825 -25.531 1.00 88.81 243 ARG A CA 1
ATOM 1880 C C . ARG A 1 243 ? 9.416 8.224 -24.960 1.00 88.81 243 ARG A C 1
ATOM 1882 O O . ARG A 1 243 ? 10.397 8.485 -24.276 1.00 88.81 243 ARG A O 1
ATOM 1889 N N . VAL A 1 244 ? 8.414 9.069 -25.201 1.00 89.69 244 VAL A N 1
ATOM 1890 C CA . VAL A 1 244 ? 8.337 10.408 -24.604 1.00 89.69 244 VAL A CA 1
ATOM 1891 C C . VAL A 1 244 ? 8.296 10.296 -23.084 1.00 89.69 244 VAL A C 1
ATOM 1893 O O . VAL A 1 244 ? 9.176 10.831 -22.423 1.00 89.69 244 VAL A O 1
ATOM 1896 N N . TRP A 1 245 ? 7.380 9.491 -22.536 1.00 91.75 245 TRP A N 1
ATOM 1897 C CA . TRP A 1 245 ? 7.272 9.314 -21.087 1.00 91.75 245 TRP A CA 1
ATOM 1898 C C . TRP A 1 245 ? 8.554 8.761 -20.452 1.00 91.75 245 TRP A C 1
ATOM 1900 O O . TRP A 1 245 ? 8.973 9.243 -19.408 1.00 91.75 245 TRP A O 1
ATOM 1910 N N . LEU A 1 246 ? 9.212 7.775 -21.077 1.00 91.25 246 LEU A N 1
ATOM 1911 C CA . LEU A 1 246 ? 10.504 7.275 -20.590 1.00 91.25 246 LEU A CA 1
ATOM 1912 C C . LEU A 1 246 ? 11.613 8.329 -20.680 1.00 91.25 246 LEU A C 1
ATOM 1914 O O . LEU A 1 246 ? 12.480 8.350 -19.813 1.00 91.25 246 LEU A O 1
ATOM 1918 N N . GLY A 1 247 ? 11.595 9.170 -21.715 1.00 90.19 247 GLY A N 1
ATOM 1919 C CA . GLY A 1 247 ? 12.507 10.302 -21.849 1.00 90.19 247 GLY A CA 1
ATOM 1920 C C . GLY A 1 247 ? 12.326 11.297 -20.710 1.00 90.19 247 GLY A C 1
ATOM 1921 O O . GLY A 1 247 ? 13.311 11.658 -20.077 1.00 90.19 247 GLY A O 1
ATOM 1922 N N . ASP A 1 248 ? 11.078 11.654 -20.401 1.00 89.81 248 ASP A N 1
ATOM 1923 C CA . ASP A 1 248 ? 10.740 12.564 -19.304 1.00 89.81 248 ASP A CA 1
ATOM 1924 C C . ASP A 1 248 ? 11.130 11.970 -17.946 1.00 89.81 248 ASP A C 1
ATOM 1926 O O . ASP A 1 248 ? 11.806 12.623 -17.159 1.00 89.81 248 ASP A O 1
ATOM 1930 N N . VAL A 1 249 ? 10.775 10.705 -17.696 1.00 92.56 249 VAL A N 1
ATOM 1931 C CA . VAL A 1 249 ? 11.130 9.981 -16.465 1.00 92.56 249 VAL A CA 1
ATOM 1932 C C . VAL A 1 249 ? 12.645 9.884 -16.283 1.00 92.56 249 VAL A C 1
ATOM 1934 O O . VAL A 1 249 ? 13.133 9.990 -15.164 1.00 92.56 249 VAL A O 1
ATOM 1937 N N . ALA A 1 250 ? 13.413 9.698 -17.357 1.00 92.12 250 ALA A N 1
ATOM 1938 C CA . ALA A 1 250 ? 14.869 9.602 -17.274 1.00 92.12 250 ALA A CA 1
ATOM 1939 C C . ALA A 1 250 ? 15.560 10.932 -16.910 1.00 92.12 250 ALA A C 1
ATOM 1941 O O . ALA A 1 250 ? 16.752 10.918 -16.603 1.00 92.12 250 ALA A O 1
ATOM 1942 N N . LEU A 1 251 ? 14.853 12.070 -16.936 1.00 90.88 251 LEU A N 1
ATOM 1943 C CA . LEU A 1 251 ? 15.412 13.362 -16.518 1.00 90.88 251 LEU A CA 1
ATOM 1944 C C . LEU A 1 251 ? 15.559 13.470 -14.996 1.00 90.88 251 LEU A C 1
ATOM 1946 O O . LEU A 1 251 ? 16.437 14.189 -14.519 1.00 90.88 251 LEU A O 1
ATOM 1950 N N . ASP A 1 252 ? 14.702 12.784 -14.240 1.00 89.94 252 ASP A N 1
ATOM 1951 C CA . ASP A 1 252 ? 14.577 12.931 -12.787 1.00 89.94 252 ASP A CA 1
ATOM 1952 C C . ASP A 1 252 ? 14.472 11.596 -12.020 1.00 89.94 252 ASP A C 1
ATOM 1954 O O . ASP A 1 252 ? 14.347 11.605 -10.794 1.00 89.94 252 ASP A O 1
ATOM 1958 N N . HIS A 1 253 ? 14.565 10.448 -12.702 1.00 93.94 253 HIS A N 1
ATOM 1959 C CA . HIS A 1 253 ? 14.529 9.114 -12.092 1.00 93.94 253 HIS A CA 1
ATOM 1960 C C . HIS A 1 253 ? 15.696 8.224 -12.533 1.00 93.94 253 HIS A C 1
ATOM 1962 O O . HIS A 1 253 ? 16.226 8.334 -13.638 1.00 93.94 253 HIS A O 1
ATOM 1968 N N . GLU A 1 254 ? 16.047 7.266 -11.674 1.00 91.06 254 GLU A N 1
ATOM 1969 C CA . GLU A 1 254 ? 16.910 6.145 -12.048 1.00 91.06 254 GLU A CA 1
ATOM 1970 C C . GLU A 1 254 ? 16.115 5.175 -12.936 1.00 91.06 254 GLU A C 1
ATOM 1972 O O . GLU A 1 254 ? 15.030 4.714 -12.562 1.00 91.06 254 GLU A O 1
ATOM 1977 N N . VAL A 1 255 ? 16.657 4.888 -14.123 1.00 90.06 255 VAL A N 1
ATOM 1978 C CA . VAL A 1 255 ? 16.069 3.976 -15.110 1.00 90.06 255 VAL A CA 1
ATOM 1979 C C . VAL A 1 255 ? 17.101 2.923 -15.490 1.00 90.06 255 VAL A C 1
ATOM 1981 O O . VAL A 1 255 ? 18.106 3.234 -16.128 1.00 90.06 255 VAL A O 1
ATOM 1984 N N . ASP A 1 256 ? 16.820 1.665 -15.164 1.00 86.31 256 ASP A N 1
ATOM 1985 C CA . ASP A 1 256 ? 17.688 0.539 -15.500 1.00 86.31 256 ASP A CA 1
ATOM 1986 C C . ASP A 1 256 ? 17.084 -0.344 -16.579 1.00 86.31 256 ASP A C 1
ATOM 1988 O O . ASP A 1 256 ? 15.889 -0.658 -16.585 1.00 86.31 256 ASP A O 1
ATOM 1992 N N . ALA A 1 257 ? 17.940 -0.838 -17.469 1.00 77.56 257 ALA A N 1
ATOM 1993 C CA . ALA A 1 257 ? 17.556 -1.906 -18.374 1.00 77.56 257 ALA A CA 1
ATOM 1994 C C . ALA A 1 257 ? 17.250 -3.181 -17.569 1.00 77.56 257 ALA A C 1
ATOM 1996 O O . ALA A 1 257 ? 18.113 -3.707 -16.863 1.00 77.56 257 ALA A O 1
ATOM 1997 N N . ALA A 1 258 ? 16.032 -3.714 -17.706 1.00 66.62 258 ALA A N 1
ATOM 1998 C CA . ALA A 1 258 ? 15.683 -5.003 -17.124 1.00 66.62 258 ALA A CA 1
ATOM 1999 C C . ALA A 1 258 ? 16.597 -6.092 -17.712 1.00 66.62 258 ALA A C 1
ATOM 2001 O O . ALA A 1 258 ? 16.532 -6.397 -18.902 1.00 66.62 258 ALA A O 1
ATOM 2002 N N . GLY A 1 259 ? 17.474 -6.661 -16.880 1.00 51.47 259 GLY A N 1
ATOM 2003 C CA . GLY A 1 259 ? 18.371 -7.752 -17.272 1.00 51.47 259 GLY A CA 1
ATOM 2004 C C . GLY A 1 259 ? 19.804 -7.360 -17.647 1.00 51.47 259 GLY A C 1
ATOM 2005 O O . GLY A 1 259 ? 20.579 -8.251 -17.993 1.00 51.47 259 GLY A O 1
ATOM 2006 N N . ALA A 1 260 ? 20.210 -6.092 -17.522 1.00 46.38 260 ALA A N 1
ATOM 2007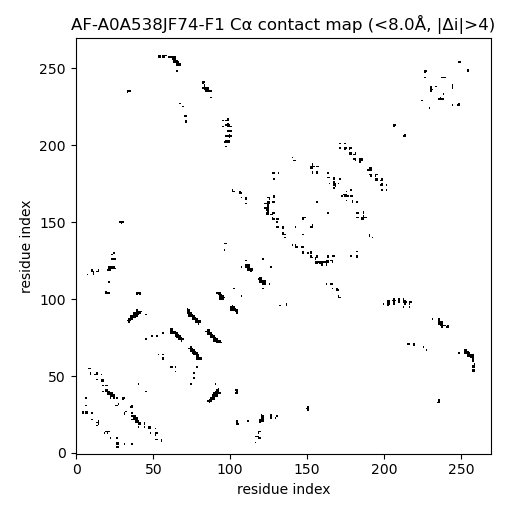 C CA . ALA A 1 260 ? 21.634 -5.757 -17.504 1.00 46.38 260 ALA A CA 1
ATOM 2008 C C . ALA A 1 260 ? 22.209 -6.126 -16.129 1.00 46.38 260 ALA A C 1
ATOM 2010 O O . ALA A 1 260 ? 22.389 -5.278 -15.259 1.00 46.38 260 ALA A O 1
ATOM 2011 N N . VAL A 1 261 ? 22.460 -7.420 -15.908 1.00 43.47 261 VAL A N 1
ATOM 2012 C CA . VAL A 1 261 ? 23.299 -7.868 -14.793 1.00 43.47 261 VAL A CA 1
ATOM 2013 C C . VAL A 1 261 ? 24.598 -7.075 -14.905 1.00 43.47 261 VAL A C 1
ATOM 2015 O O . VAL A 1 261 ? 25.332 -7.249 -15.880 1.00 43.47 261 VAL A O 1
ATOM 2018 N N . ARG A 1 262 ? 24.877 -6.179 -13.948 1.00 43.16 262 ARG A N 1
ATOM 2019 C CA . ARG A 1 262 ? 26.220 -5.614 -13.792 1.00 43.16 262 ARG A CA 1
ATOM 2020 C C . ARG A 1 262 ? 27.147 -6.813 -13.637 1.00 43.16 262 ARG A C 1
ATOM 2022 O O . ARG A 1 262 ? 27.188 -7.422 -12.572 1.00 43.16 262 ARG A O 1
ATOM 2029 N N . GLN A 1 263 ? 27.866 -7.178 -14.696 1.00 37.03 263 GLN A N 1
ATOM 2030 C CA . GLN A 1 263 ? 29.046 -8.014 -14.557 1.00 37.03 263 GLN A CA 1
ATOM 2031 C C . GLN A 1 263 ? 29.995 -7.212 -13.667 1.00 37.03 263 GLN A C 1
ATOM 2033 O O . GLN A 1 263 ? 30.659 -6.285 -14.126 1.00 37.03 263 GLN A O 1
ATOM 2038 N N . GLN A 1 264 ? 29.984 -7.494 -12.365 1.00 36.25 264 GLN A N 1
ATOM 2039 C CA . GLN A 1 264 ? 31.031 -7.026 -11.476 1.00 36.25 264 GLN A CA 1
ATOM 2040 C C . GLN A 1 264 ? 32.328 -7.610 -12.026 1.00 36.25 264 GLN A C 1
ATOM 2042 O O . GLN A 1 264 ? 32.527 -8.824 -12.014 1.00 36.25 264 GLN A O 1
ATOM 2047 N N . ALA A 1 265 ? 33.178 -6.743 -12.573 1.00 38.72 265 ALA A N 1
ATOM 2048 C CA . ALA A 1 265 ? 34.535 -7.104 -12.922 1.00 38.72 265 ALA A CA 1
ATOM 2049 C C . ALA A 1 265 ? 35.213 -7.605 -11.641 1.00 38.72 265 ALA A C 1
ATOM 2051 O O . ALA A 1 265 ? 35.465 -6.829 -10.718 1.00 38.72 265 ALA A O 1
ATOM 2052 N N . MET A 1 266 ? 35.458 -8.916 -11.557 1.00 31.14 266 MET A N 1
ATOM 2053 C CA . MET A 1 266 ? 36.342 -9.452 -10.532 1.00 31.14 266 MET A CA 1
ATOM 2054 C C . MET A 1 266 ? 37.716 -8.798 -10.719 1.00 31.14 266 MET A C 1
ATOM 2056 O O . MET A 1 266 ? 38.202 -8.747 -11.853 1.00 31.14 266 MET A O 1
ATOM 2060 N N . PRO A 1 267 ? 38.362 -8.304 -9.651 1.00 39.62 267 PRO A N 1
ATOM 2061 C CA . PRO A 1 267 ? 39.722 -7.811 -9.761 1.00 39.62 267 PRO A CA 1
ATOM 2062 C C . PRO A 1 267 ? 40.615 -8.979 -10.183 1.00 39.62 267 PRO A C 1
ATOM 2064 O O . PRO A 1 267 ? 40.744 -9.970 -9.459 1.00 39.62 267 PRO A O 1
ATOM 2067 N N . GLN A 1 268 ? 41.213 -8.870 -11.371 1.00 38.94 268 GLN A N 1
ATOM 2068 C CA . GLN A 1 268 ? 42.340 -9.714 -11.737 1.00 38.94 268 GLN A CA 1
ATOM 2069 C C . GLN A 1 268 ? 43.447 -9.420 -10.725 1.00 38.94 268 GLN A C 1
ATOM 2071 O O . 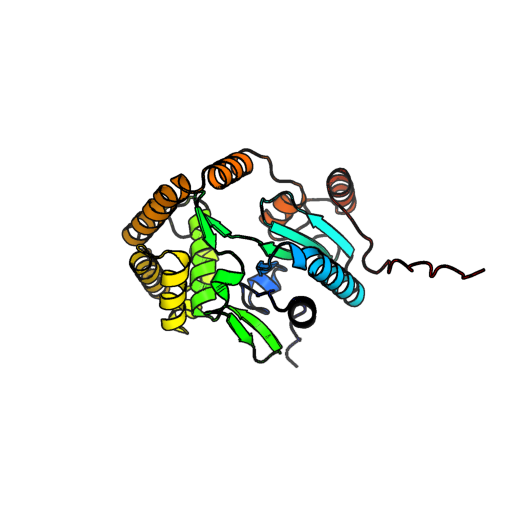GLN A 1 268 ? 43.969 -8.309 -10.662 1.00 38.94 268 GLN A O 1
ATOM 2076 N N . LYS A 1 269 ? 43.735 -10.406 -9.873 1.00 45.34 269 LYS A N 1
ATOM 2077 C CA . LYS A 1 269 ? 44.938 -10.399 -9.049 1.00 45.34 269 LYS A CA 1
ATOM 2078 C C . LYS A 1 269 ? 46.122 -10.581 -9.993 1.00 45.34 269 LYS A C 1
ATOM 2080 O O . LYS A 1 269 ? 46.254 -11.651 -10.586 1.00 45.34 269 LYS A O 1
ATOM 2085 N N . SER A 1 270 ? 46.896 -9.514 -10.154 1.00 66.44 270 SER A N 1
ATOM 2086 C CA . SER A 1 270 ? 48.253 -9.548 -10.701 1.00 66.44 270 SER A CA 1
ATOM 2087 C C . SER A 1 270 ? 49.201 -10.279 -9.758 1.00 66.44 270 SER A C 1
ATOM 2089 O O . SER A 1 270 ? 48.978 -10.193 -8.526 1.00 66.44 270 SER A O 1
#

pLDDT: mean 89.28, std 13.43, range [31.14, 98.5]